Protein AF-A0A937HFW9-F1 (afdb_monomer)

Structure (mmCIF, N/CA/C/O backbone):
data_AF-A0A937HFW9-F1
#
_entry.id   AF-A0A937HFW9-F1
#
loop_
_atom_site.group_PDB
_atom_site.id
_atom_site.type_symbol
_atom_site.label_atom_id
_atom_site.label_alt_id
_atom_site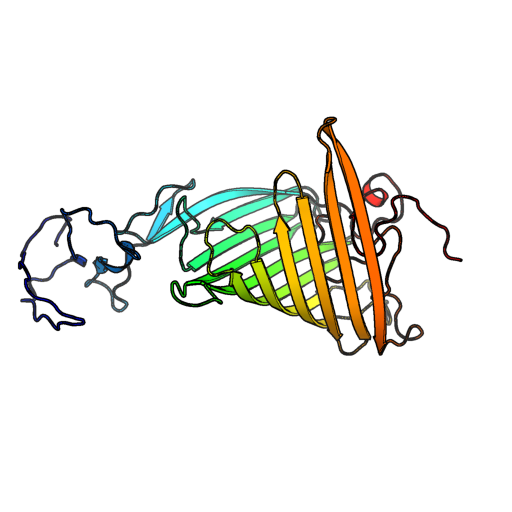.label_comp_id
_atom_site.label_asym_id
_atom_site.label_entity_id
_atom_site.label_seq_id
_atom_site.pdbx_PDB_ins_code
_atom_site.Cartn_x
_atom_site.Cartn_y
_atom_site.Cartn_z
_atom_site.occupancy
_atom_site.B_iso_or_equiv
_atom_site.auth_seq_id
_atom_site.auth_comp_id
_atom_site.auth_asym_id
_atom_site.auth_atom_id
_atom_site.pdbx_PDB_model_num
ATOM 1 N N . MET A 1 1 ? -24.044 -0.873 30.934 1.00 90.25 1 MET A N 1
ATOM 2 C CA . MET A 1 1 ? -23.510 -2.224 31.211 1.00 90.25 1 MET A CA 1
ATOM 3 C C . MET A 1 1 ? -22.507 -2.141 32.346 1.00 90.25 1 MET A C 1
ATOM 5 O O . MET A 1 1 ? -21.803 -1.137 32.420 1.00 90.25 1 MET A O 1
ATOM 9 N N . LYS A 1 2 ? -22.439 -3.153 33.212 1.00 91.38 2 LYS A N 1
ATOM 10 C CA . LYS A 1 2 ? -21.378 -3.314 34.219 1.00 91.38 2 LYS A CA 1
ATOM 11 C C . LYS A 1 2 ? -21.000 -4.789 34.306 1.00 91.38 2 LYS A C 1
ATOM 13 O O . LYS A 1 2 ? -21.909 -5.609 34.382 1.00 91.38 2 LYS A O 1
ATOM 18 N N . ASN A 1 3 ? -19.712 -5.125 34.238 1.00 88.50 3 ASN A N 1
ATOM 19 C CA . ASN A 1 3 ? -19.226 -6.512 34.151 1.00 88.50 3 ASN A CA 1
ATOM 20 C C . ASN A 1 3 ? -20.006 -7.349 33.117 1.00 88.50 3 ASN A C 1
ATOM 22 O O . ASN A 1 3 ? -20.528 -8.418 33.420 1.00 88.50 3 ASN A O 1
ATOM 26 N N . ASP A 1 4 ? -20.166 -6.804 31.908 1.00 87.19 4 ASP A N 1
ATOM 27 C CA . ASP A 1 4 ? -20.926 -7.414 30.806 1.00 87.19 4 ASP A CA 1
ATOM 28 C C . ASP A 1 4 ? -22.410 -7.733 31.086 1.00 87.19 4 ASP A C 1
ATOM 30 O O . ASP A 1 4 ? -23.067 -8.353 30.253 1.00 87.19 4 ASP A O 1
ATOM 34 N N . SER A 1 5 ? -22.975 -7.210 32.178 1.00 91.69 5 SER A N 1
ATOM 35 C CA . SER A 1 5 ? -24.395 -7.331 32.528 1.00 91.69 5 SER A CA 1
ATOM 36 C C . SER A 1 5 ? -25.160 -6.016 32.324 1.00 91.69 5 SER A C 1
ATOM 38 O O . SER A 1 5 ? -24.616 -4.911 32.484 1.00 91.69 5 SER A O 1
ATOM 40 N N . ILE A 1 6 ? -26.442 -6.122 31.962 1.00 92.38 6 ILE A N 1
ATOM 41 C CA . ILE A 1 6 ? -27.345 -4.976 31.801 1.00 92.38 6 ILE A CA 1
ATOM 42 C C . ILE A 1 6 ? -27.766 -4.493 33.193 1.00 92.38 6 ILE A C 1
ATOM 44 O O . ILE A 1 6 ? -28.430 -5.206 33.932 1.00 92.38 6 ILE A O 1
ATOM 48 N N . ILE A 1 7 ? -27.373 -3.268 33.552 1.00 94.00 7 ILE A N 1
ATOM 49 C CA . ILE A 1 7 ? -27.758 -2.626 34.827 1.00 94.00 7 ILE A CA 1
ATOM 50 C C . ILE A 1 7 ? -28.939 -1.659 34.680 1.00 94.00 7 ILE A C 1
ATOM 52 O O . ILE A 1 7 ? -29.530 -1.234 35.664 1.00 94.00 7 ILE A O 1
ATOM 56 N N . SER A 1 8 ? -29.219 -1.231 33.451 1.00 92.44 8 SER A N 1
ATOM 57 C CA . SER A 1 8 ? -30.274 -0.291 33.090 1.00 92.44 8 SER A CA 1
ATOM 58 C C . SER A 1 8 ? -30.440 -0.353 31.576 1.00 92.44 8 SER A C 1
ATOM 60 O O . SER A 1 8 ? -29.442 -0.386 30.847 1.00 92.44 8 SER A O 1
ATOM 62 N N . GLN A 1 9 ? -31.690 -0.397 31.128 1.00 91.00 9 GLN A N 1
ATOM 63 C CA . GLN A 1 9 ? -32.078 -0.434 29.727 1.00 91.00 9 GLN A CA 1
ATOM 64 C C . GLN A 1 9 ? -33.237 0.535 29.525 1.00 91.00 9 GLN A C 1
ATOM 66 O O . GLN A 1 9 ? -34.148 0.598 30.347 1.00 91.00 9 GLN A O 1
ATOM 71 N N . GLN A 1 10 ? -33.185 1.284 28.431 1.00 90.25 10 GLN A N 1
ATOM 72 C CA . GLN A 1 10 ? -34.236 2.196 28.012 1.00 90.25 10 GLN A CA 1
ATOM 73 C C . GLN A 1 10 ? -34.526 1.914 26.543 1.00 90.25 10 GLN A C 1
ATOM 75 O O . GLN A 1 10 ? -33.614 1.958 25.715 1.00 90.25 10 GLN A O 1
ATOM 80 N N . TRP A 1 11 ? -35.779 1.581 26.242 1.00 89.12 11 TRP A N 1
ATOM 81 C CA . TRP A 1 11 ? -36.242 1.455 24.867 1.00 89.12 11 TRP A CA 1
ATOM 82 C C . TRP A 1 11 ? -36.507 2.845 24.295 1.00 89.12 11 TRP A C 1
ATOM 84 O O . TRP A 1 11 ? -36.977 3.732 25.009 1.00 89.12 11 TRP A O 1
ATOM 94 N N . MET A 1 12 ? -36.148 3.041 23.030 1.00 86.12 12 MET A N 1
ATOM 95 C CA . MET A 1 12 ? -36.288 4.320 22.347 1.00 86.12 12 MET A CA 1
ATOM 96 C C . MET A 1 12 ? -37.063 4.097 21.057 1.00 86.12 12 MET A C 1
ATOM 98 O O . MET A 1 12 ? -36.654 3.289 20.224 1.00 86.12 12 MET A O 1
ATOM 102 N N . GLU A 1 13 ? -38.147 4.840 20.892 1.00 86.50 13 GLU A N 1
ATOM 103 C CA . GLU A 1 13 ? -39.010 4.791 19.715 1.00 86.50 13 GLU A CA 1
ATOM 104 C C . GLU A 1 13 ? -38.974 6.141 18.994 1.00 86.50 13 GLU A C 1
ATOM 106 O O . GLU A 1 13 ? -38.566 7.150 19.571 1.00 86.50 13 GLU A O 1
ATOM 111 N N . GLU A 1 14 ? -39.337 6.138 17.711 1.00 81.88 14 GLU A N 1
ATOM 112 C CA . GLU A 1 14 ? -39.527 7.355 16.903 1.00 81.88 14 GLU A CA 1
ATOM 113 C C . GLU A 1 14 ? -38.308 8.296 16.809 1.00 81.88 14 GLU A C 1
ATOM 115 O O . GLU A 1 14 ? -38.433 9.501 16.586 1.00 81.88 14 GLU A O 1
ATOM 120 N N . ILE A 1 15 ? -37.089 7.757 16.919 1.00 81.44 15 ILE A N 1
ATOM 121 C CA . ILE A 1 15 ? -35.884 8.543 16.637 1.00 81.44 15 ILE A CA 1
ATOM 122 C C . ILE A 1 15 ? -35.846 8.851 15.132 1.00 81.44 15 ILE A C 1
ATOM 124 O O . ILE A 1 15 ? -35.689 7.945 14.317 1.00 81.44 15 ILE A O 1
ATOM 128 N N . GLY A 1 16 ? -35.961 10.137 14.780 1.00 82.19 16 GLY A N 1
ATOM 129 C CA . GLY A 1 16 ? -35.726 10.650 13.427 1.00 82.19 16 GLY A CA 1
ATOM 130 C C . GLY A 1 16 ? -34.243 10.581 13.031 1.00 82.19 16 GLY A C 1
ATOM 131 O O . GLY A 1 16 ? -33.614 9.529 13.068 1.00 82.19 16 GLY A O 1
ATOM 132 N N . SER A 1 17 ? -33.632 11.707 12.650 1.00 83.19 17 SER A N 1
ATOM 133 C CA . SER A 1 17 ? -32.209 11.728 12.264 1.00 83.19 17 SER A CA 1
ATOM 134 C C . SER A 1 17 ? -31.237 11.750 13.451 1.00 83.19 17 SER A C 1
ATOM 136 O O . SER A 1 17 ? -30.118 11.250 13.344 1.00 83.19 17 SER A O 1
ATOM 138 N N . SER A 1 18 ? -31.622 12.369 14.569 1.00 87.56 18 SER A N 1
ATOM 139 C CA . SER A 1 18 ? -30.781 12.503 15.761 1.00 87.56 18 SER A CA 1
ATOM 140 C C . SER A 1 18 ? -31.629 12.653 17.023 1.00 87.56 18 SER A C 1
ATOM 142 O O . SER A 1 18 ? -32.708 13.238 16.998 1.00 87.56 18 SER A O 1
ATOM 144 N N . ALA A 1 19 ? -31.124 12.131 18.139 1.00 87.38 19 ALA A N 1
ATOM 145 C CA . ALA A 1 19 ? -31.714 12.301 19.462 1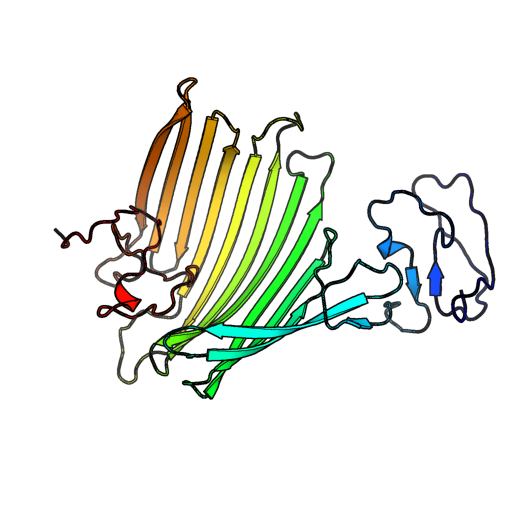.00 87.38 19 ALA A CA 1
ATOM 146 C C . ALA A 1 19 ? -30.602 12.465 20.506 1.00 87.38 19 ALA A C 1
ATOM 148 O O . ALA A 1 19 ? -29.536 11.854 20.394 1.00 87.38 19 ALA A O 1
ATOM 149 N N . GLN A 1 20 ? -30.849 13.286 21.527 1.00 88.12 20 GLN A N 1
ATOM 150 C CA . GLN A 1 20 ? -29.995 13.380 22.710 1.00 88.12 20 GLN A CA 1
ATOM 151 C C . GLN A 1 20 ? -30.690 12.700 23.883 1.00 88.12 20 GLN A C 1
ATOM 153 O O . GLN A 1 20 ? -31.849 12.981 24.174 1.00 88.12 20 GLN A O 1
ATOM 158 N N . ILE A 1 21 ? -29.968 11.816 24.569 1.00 86.50 21 ILE A N 1
ATOM 159 C CA . ILE A 1 21 ? -30.511 11.007 25.659 1.00 86.50 21 ILE A CA 1
ATOM 160 C C . ILE A 1 21 ? -29.728 11.322 26.928 1.00 86.50 21 ILE A C 1
ATOM 162 O O . ILE A 1 21 ? -28.495 11.296 26.934 1.00 86.50 21 ILE A O 1
ATOM 166 N N . LYS A 1 22 ? -30.448 11.605 28.014 1.00 88.12 22 LYS A N 1
ATOM 167 C CA . LYS A 1 22 ? -29.873 11.733 29.354 1.00 88.12 22 LYS A CA 1
ATOM 168 C C . LYS A 1 22 ? -30.105 10.430 30.104 1.00 88.12 22 LYS A C 1
ATOM 170 O O . LYS A 1 22 ? -31.243 10.060 30.364 1.00 88.12 22 LYS A O 1
ATOM 175 N N . LEU A 1 23 ? -29.020 9.746 30.449 1.00 88.25 23 LEU A N 1
ATOM 176 C CA . LEU A 1 23 ? -29.059 8.501 31.212 1.00 88.25 23 LEU A CA 1
ATOM 177 C C . LEU A 1 23 ? -28.649 8.770 32.661 1.00 88.25 23 LEU A C 1
ATOM 179 O O . LEU A 1 23 ? -27.714 9.534 32.915 1.00 88.25 23 LEU A O 1
ATOM 183 N N . LYS A 1 24 ? -29.311 8.113 33.619 1.00 90.00 24 LYS A N 1
ATOM 184 C CA . LYS A 1 24 ? -28.883 8.141 35.024 1.00 90.00 24 LYS A CA 1
ATOM 185 C C . LYS A 1 24 ? -27.488 7.521 35.129 1.00 90.00 24 LYS A C 1
ATOM 187 O O . LYS A 1 24 ? -27.271 6.390 34.696 1.00 90.00 24 LYS A O 1
ATOM 192 N N . ASN A 1 25 ? -26.538 8.244 35.722 1.00 89.44 25 ASN A N 1
ATOM 193 C CA . ASN A 1 25 ? -25.183 7.730 35.897 1.00 89.44 25 ASN A CA 1
ATOM 194 C C . ASN A 1 25 ? -25.138 6.689 37.029 1.00 89.44 25 ASN A C 1
ATOM 196 O O . ASN A 1 25 ? -24.987 7.030 38.200 1.00 89.44 25 ASN A O 1
ATOM 200 N N . LEU A 1 26 ? -25.253 5.411 36.667 1.00 92.56 26 LEU A N 1
ATOM 201 C CA . LEU A 1 26 ? -25.142 4.266 37.579 1.00 92.56 26 LEU A CA 1
ATOM 202 C C . LEU A 1 26 ? -23.710 3.705 37.665 1.00 92.56 26 LEU A C 1
ATOM 204 O O . LEU A 1 26 ? -23.524 2.536 37.998 1.00 92.56 26 LEU A O 1
ATOM 208 N N . LYS A 1 27 ? -22.697 4.518 37.332 1.00 92.44 27 LYS A N 1
ATOM 209 C CA . LYS A 1 27 ? -21.290 4.097 37.202 1.00 92.44 27 LYS A CA 1
ATOM 210 C C . LYS A 1 27 ? -21.128 2.864 36.279 1.00 92.44 27 LYS A C 1
ATOM 212 O O . LYS A 1 27 ? -20.610 1.839 36.732 1.00 92.44 27 LYS A O 1
ATOM 217 N N . PRO A 1 28 ? -21.618 2.917 35.020 1.00 93.50 28 PRO A N 1
ATOM 218 C CA . PRO A 1 28 ? -21.433 1.828 34.061 1.00 93.50 28 PRO A CA 1
ATOM 219 C C . PRO A 1 28 ? -19.965 1.714 33.627 1.00 93.50 28 PRO A C 1
ATOM 221 O O . PRO A 1 28 ? -19.223 2.694 33.683 1.00 93.50 28 PRO A O 1
ATOM 224 N N . ASP A 1 29 ? -19.579 0.548 33.109 1.00 92.62 29 ASP A N 1
ATOM 225 C CA . ASP A 1 29 ? -18.282 0.359 32.439 1.00 92.62 29 ASP A CA 1
ATOM 226 C C . ASP A 1 29 ? -18.318 0.851 30.991 1.00 92.62 29 ASP A C 1
ATOM 228 O O . ASP A 1 29 ? -17.344 1.401 30.466 1.00 92.62 29 ASP A O 1
ATOM 232 N N . TYR A 1 30 ? -19.465 0.643 30.343 1.00 92.62 30 TYR A N 1
ATOM 233 C CA . TYR A 1 30 ? -19.748 1.100 28.993 1.00 92.62 30 TYR A CA 1
ATOM 234 C C . TYR A 1 30 ? -21.255 1.199 28.725 1.00 92.62 30 TYR A C 1
ATOM 236 O O . TYR A 1 30 ? -22.095 0.570 29.387 1.00 92.62 30 TYR A O 1
ATOM 244 N N . ILE A 1 31 ? -21.584 1.993 27.711 1.00 92.75 31 ILE A N 1
ATOM 245 C CA . ILE A 1 31 ? -22.916 2.176 27.136 1.00 92.75 31 ILE A CA 1
ATOM 246 C C . ILE A 1 31 ? -22.932 1.474 25.775 1.00 92.75 31 ILE A C 1
ATOM 248 O O . ILE A 1 31 ? -21.944 1.514 25.036 1.00 92.75 31 ILE A O 1
ATOM 252 N N . VAL A 1 32 ? -24.039 0.801 25.468 1.00 92.06 32 VAL A N 1
ATOM 253 C CA . VAL A 1 32 ? -24.208 0.010 24.247 1.00 92.06 32 VAL A CA 1
ATOM 254 C C . VAL A 1 32 ? -25.584 0.242 23.639 1.00 92.06 32 VAL A C 1
ATOM 256 O O . VAL A 1 32 ? -26.575 0.299 24.364 1.00 92.06 32 VAL A O 1
ATOM 259 N N . ILE A 1 33 ? -25.632 0.351 22.314 1.00 90.69 33 ILE A N 1
ATOM 260 C CA . ILE A 1 33 ? -26.870 0.379 21.529 1.00 90.69 33 ILE A CA 1
ATOM 261 C C . ILE A 1 33 ? -27.132 -1.027 20.988 1.00 90.69 33 ILE A C 1
ATOM 263 O O . ILE A 1 33 ? -26.216 -1.653 20.453 1.00 90.69 33 ILE A O 1
ATOM 267 N N . ASN A 1 34 ? -28.370 -1.509 21.122 1.00 87.94 34 ASN A N 1
ATOM 268 C CA . ASN A 1 34 ? -28.807 -2.830 20.658 1.00 87.94 34 ASN A CA 1
ATOM 269 C C . ASN A 1 34 ? -27.870 -3.979 21.107 1.00 87.94 34 ASN A C 1
ATOM 271 O O . ASN A 1 34 ? -27.330 -4.696 20.263 1.00 87.94 34 ASN A O 1
ATOM 275 N N . PRO A 1 35 ? -27.636 -4.172 22.425 1.00 84.94 35 PRO A N 1
ATOM 276 C CA . PRO A 1 35 ? -26.724 -5.213 22.912 1.00 84.94 35 PRO A CA 1
ATOM 277 C C . PRO A 1 35 ? -27.149 -6.636 22.529 1.00 84.94 35 PRO A C 1
ATOM 279 O O . PRO A 1 35 ? -26.286 -7.494 22.336 1.00 84.94 35 PRO A O 1
ATOM 282 N N . GLU A 1 36 ? -28.457 -6.871 22.425 1.00 82.81 36 GLU A N 1
ATOM 283 C CA . GLU A 1 36 ? -29.055 -8.181 22.150 1.00 82.81 36 GLU A CA 1
ATOM 284 C C . GLU A 1 36 ? -29.493 -8.324 20.684 1.00 82.81 36 GLU A C 1
ATOM 286 O O . GLU A 1 36 ? -29.311 -9.380 20.074 1.00 82.81 36 GLU A O 1
ATOM 291 N N . ILE A 1 37 ? -30.009 -7.247 20.079 1.00 72.56 37 ILE A N 1
ATOM 292 C CA . ILE A 1 37 ? -30.568 -7.268 18.722 1.00 72.56 37 ILE A CA 1
ATOM 293 C C . ILE A 1 37 ? -29.455 -7.092 17.686 1.00 72.56 37 ILE A C 1
ATOM 295 O O . ILE A 1 37 ? -28.808 -6.051 17.587 1.00 72.56 37 ILE A O 1
ATOM 299 N N . ARG A 1 38 ? -29.249 -8.109 16.844 1.00 74.06 38 ARG A N 1
ATOM 300 C CA . ARG A 1 38 ? -28.232 -8.081 15.783 1.00 74.06 38 ARG A CA 1
ATOM 301 C C . ARG A 1 38 ? -28.790 -7.528 14.471 1.00 74.06 38 ARG A C 1
ATOM 303 O O . ARG A 1 38 ? -28.913 -8.266 13.501 1.00 74.06 38 ARG A O 1
ATOM 310 N N . LEU A 1 39 ? -29.021 -6.221 14.397 1.00 81.81 39 LEU A N 1
ATOM 311 C CA . LEU A 1 39 ? -29.427 -5.572 13.142 1.00 81.81 39 LEU A CA 1
ATOM 312 C C . LEU A 1 39 ? -28.265 -5.485 12.133 1.00 81.81 39 LEU A C 1
ATOM 314 O O . LEU A 1 39 ? -27.102 -5.419 12.544 1.00 81.81 39 LEU A O 1
ATOM 318 N N . PRO A 1 40 ? -28.511 -5.520 10.814 1.00 80.56 40 PRO A N 1
ATOM 319 C CA . PRO A 1 40 ? -27.495 -5.175 9.828 1.00 80.56 40 PRO A CA 1
ATOM 320 C C . PRO A 1 40 ? -27.231 -3.666 9.890 1.00 80.56 40 PRO A C 1
ATOM 322 O O . PRO A 1 40 ? -28.090 -2.858 9.556 1.00 80.56 40 PRO A O 1
ATOM 325 N N . GLU A 1 41 ? -26.032 -3.274 10.318 1.00 81.94 41 GLU A N 1
ATOM 326 C CA . GLU A 1 41 ? -25.652 -1.865 10.443 1.00 81.94 41 GLU A CA 1
ATOM 327 C C . GLU A 1 41 ? -24.319 -1.603 9.749 1.00 81.94 41 GLU A C 1
ATOM 329 O O . GLU A 1 41 ? -23.411 -2.438 9.765 1.00 81.94 41 GLU A O 1
ATOM 334 N N . SER A 1 42 ? -24.172 -0.401 9.191 1.00 79.12 42 SER A N 1
ATOM 335 C CA . SER A 1 42 ? -22.954 0.013 8.486 1.00 79.12 42 SER A CA 1
ATOM 336 C C . SER A 1 42 ? -21.736 0.145 9.408 1.00 79.12 42 SER A C 1
ATOM 338 O O . SER A 1 42 ? -20.599 0.028 8.949 1.00 79.12 42 SER A O 1
ATOM 340 N N . ASN A 1 43 ? -21.948 0.399 10.705 1.00 82.81 43 ASN A N 1
ATOM 341 C CA . ASN A 1 43 ? -20.876 0.602 11.674 1.00 82.81 43 ASN A CA 1
ATOM 342 C C . ASN A 1 43 ? -21.245 0.102 13.079 1.00 82.81 43 ASN A C 1
ATOM 344 O O . ASN A 1 43 ? -21.223 0.877 14.033 1.00 82.81 43 ASN A O 1
ATOM 348 N N . LYS A 1 44 ? -21.494 -1.209 13.220 1.00 84.62 44 LYS A N 1
ATOM 349 C CA . LYS A 1 44 ? -21.733 -1.860 14.528 1.00 84.62 44 LYS A CA 1
ATOM 350 C C . LYS A 1 44 ? -20.684 -1.520 15.579 1.00 84.62 44 LYS A C 1
ATOM 352 O O . LYS A 1 44 ? -20.981 -1.419 16.761 1.00 84.62 44 LYS A O 1
ATOM 357 N N . VAL A 1 45 ? -19.432 -1.344 15.162 1.00 85.12 45 VAL A N 1
ATOM 358 C CA . VAL A 1 45 ? -18.336 -0.995 16.068 1.00 85.12 45 VAL A CA 1
ATOM 359 C C . VAL A 1 45 ? -18.641 0.326 16.787 1.00 85.12 45 VAL A C 1
ATOM 361 O O . VAL A 1 45 ? -18.284 0.468 17.945 1.00 85.12 45 VAL A O 1
ATOM 364 N N . ASN A 1 46 ? -19.354 1.276 16.193 1.00 88.31 46 ASN A N 1
ATOM 365 C CA . ASN A 1 46 ? -19.658 2.545 16.858 1.00 88.31 46 ASN A CA 1
ATOM 366 C C . ASN A 1 46 ? -20.678 2.443 18.009 1.00 88.31 46 ASN A C 1
ATOM 368 O O . ASN A 1 46 ? -20.816 3.390 18.774 1.00 88.31 46 ASN A O 1
ATOM 372 N N . ASN A 1 47 ? -21.369 1.312 18.170 1.00 90.50 47 ASN A N 1
ATOM 373 C CA . ASN A 1 47 ? -22.446 1.192 19.159 1.00 90.50 47 ASN A CA 1
ATOM 374 C C . ASN A 1 47 ? -21.947 1.029 20.599 1.00 90.50 47 ASN A C 1
ATOM 376 O O . ASN A 1 47 ? -22.761 1.062 21.514 1.00 90.50 47 ASN A O 1
ATOM 380 N N . TRP A 1 48 ? -20.641 0.841 20.813 1.00 91.12 48 TRP A N 1
ATOM 381 C CA . TRP A 1 48 ? -20.034 0.660 22.133 1.00 91.12 48 TRP A CA 1
ATOM 382 C C . TRP A 1 48 ? -19.187 1.867 22.514 1.00 91.12 48 TRP A C 1
ATOM 384 O O . TRP A 1 48 ? -18.209 2.177 21.828 1.00 91.12 48 TRP A O 1
ATOM 394 N N . ARG A 1 49 ? -19.506 2.476 23.658 1.00 91.44 49 ARG A N 1
ATOM 395 C CA . ARG A 1 49 ? -18.755 3.592 24.239 1.00 91.44 49 ARG A CA 1
ATOM 396 C C . ARG A 1 49 ? -18.404 3.294 25.691 1.00 91.44 49 ARG A C 1
ATOM 398 O O . ARG A 1 49 ? -19.299 3.136 26.516 1.00 91.44 49 ARG A O 1
ATOM 405 N N . TYR A 1 50 ? -17.113 3.221 25.998 1.00 92.25 50 TYR A N 1
ATOM 406 C CA . TYR A 1 50 ? -16.636 2.992 27.364 1.00 92.25 50 TYR A CA 1
ATOM 407 C C . TYR A 1 50 ? -16.668 4.290 28.161 1.00 92.25 50 TYR A C 1
ATOM 409 O O . TYR A 1 50 ? -16.499 5.355 27.584 1.00 92.25 50 TYR A O 1
ATOM 417 N N . THR A 1 51 ? -16.910 4.203 29.465 1.00 90.44 51 THR A N 1
ATOM 418 C CA . THR A 1 51 ? -17.088 5.373 30.348 1.00 90.44 51 THR A CA 1
ATOM 419 C C . THR A 1 51 ? -15.994 5.500 31.407 1.00 90.44 51 THR A C 1
ATOM 421 O O . THR A 1 51 ? -15.920 6.518 32.083 1.00 90.44 51 THR A O 1
ATOM 424 N N . GLN A 1 52 ? -15.135 4.485 31.546 1.00 85.06 52 GLN A N 1
ATOM 425 C CA . GLN A 1 52 ? -14.110 4.415 32.598 1.00 85.06 52 GLN A CA 1
ATOM 426 C C . GLN A 1 52 ? -12.798 5.136 32.254 1.00 85.06 52 GLN A C 1
ATOM 428 O O . GLN A 1 52 ? -11.961 5.330 33.129 1.00 85.06 52 GLN A O 1
ATOM 433 N N . ASN A 1 53 ? -12.574 5.509 30.992 1.00 83.62 53 ASN A N 1
ATOM 434 C CA . ASN A 1 53 ? -11.359 6.211 30.580 1.00 83.62 53 ASN A CA 1
ATOM 435 C C . ASN A 1 53 ? -11.688 7.554 29.919 1.00 83.62 53 ASN A C 1
ATOM 437 O O . ASN A 1 53 ? -12.758 7.744 29.346 1.00 83.62 53 ASN A O 1
ATOM 441 N N . ILE A 1 54 ? -10.732 8.482 29.991 1.00 83.25 54 ILE A N 1
ATOM 442 C CA . ILE A 1 54 ? -10.893 9.883 29.563 1.00 83.25 54 ILE A CA 1
ATOM 443 C C . ILE A 1 54 ? -11.269 9.980 28.074 1.00 83.25 54 ILE A C 1
ATOM 445 O O . ILE A 1 54 ? -12.024 10.858 27.663 1.00 83.25 54 ILE A O 1
ATOM 449 N N . PHE A 1 55 ? -10.784 9.039 27.263 1.00 85.25 55 PHE A N 1
ATOM 450 C CA . PHE A 1 55 ? -10.997 9.015 25.817 1.00 85.25 55 PHE A CA 1
ATOM 451 C C . PHE A 1 55 ? -12.208 8.174 25.376 1.00 85.25 55 PHE A C 1
ATOM 453 O O . PHE A 1 55 ? -12.459 8.045 24.179 1.00 85.25 55 PHE A O 1
ATOM 460 N N . ASN A 1 56 ? -12.962 7.592 26.313 1.00 88.00 56 ASN A N 1
ATOM 461 C CA . ASN A 1 56 ? -14.048 6.635 26.064 1.00 88.00 56 ASN A CA 1
ATOM 462 C C . ASN A 1 56 ? -13.671 5.468 25.117 1.00 88.00 56 ASN A C 1
ATOM 464 O O . ASN A 1 56 ? -14.511 4.938 24.380 1.00 88.00 56 ASN A O 1
ATOM 468 N N . LEU A 1 57 ? -12.393 5.080 25.111 1.00 87.25 57 LEU A N 1
ATOM 469 C CA . LEU A 1 57 ? -11.820 4.069 24.231 1.00 87.25 57 LEU A CA 1
ATOM 470 C C . LEU A 1 57 ? -12.142 2.662 24.715 1.00 87.25 57 LEU A C 1
ATOM 472 O O . LEU A 1 57 ? -12.151 2.364 25.908 1.00 87.25 57 LEU A O 1
ATOM 476 N N . LYS A 1 58 ? -12.333 1.765 23.755 1.00 90.81 58 LYS A N 1
ATOM 477 C CA . LYS A 1 58 ? -12.486 0.338 24.026 1.00 90.81 58 LYS A CA 1
ATOM 478 C C . LYS A 1 58 ? -11.168 -0.266 24.500 1.00 90.81 58 LYS A C 1
ATOM 480 O O . LYS A 1 58 ? -10.113 0.179 24.038 1.00 90.81 58 LYS A O 1
ATOM 485 N N . PRO A 1 59 ? -11.215 -1.315 25.337 1.00 90.56 59 PRO A N 1
ATOM 486 C CA . PRO A 1 59 ? -10.018 -2.041 25.724 1.00 90.56 59 PRO A CA 1
ATOM 487 C C . PRO A 1 59 ? -9.317 -2.599 24.484 1.00 90.56 59 PRO A C 1
ATOM 489 O O . PRO A 1 59 ? -9.964 -3.099 23.554 1.00 90.56 59 PRO A O 1
ATOM 492 N N . ILE A 1 60 ? -7.991 -2.500 24.481 1.00 92.06 60 ILE A N 1
ATOM 493 C CA . ILE A 1 60 ? -7.146 -3.102 23.453 1.00 92.06 60 ILE A CA 1
ATOM 494 C C . ILE A 1 60 ? -7.014 -4.589 23.772 1.00 92.06 60 ILE A C 1
ATOM 496 O O . ILE A 1 60 ? -6.773 -4.966 24.917 1.00 92.06 60 ILE A O 1
ATOM 500 N N . HIS A 1 61 ? -7.201 -5.437 22.769 1.00 93.56 61 HIS A N 1
ATOM 501 C CA . HIS A 1 61 ? -7.077 -6.881 22.909 1.00 93.56 61 HIS A CA 1
ATOM 502 C C . HIS A 1 61 ? -6.080 -7.409 21.884 1.00 93.56 61 HIS A C 1
ATOM 504 O O . HIS A 1 61 ? -6.242 -7.166 20.688 1.00 93.56 61 HIS A O 1
ATOM 510 N N . PHE A 1 62 ? -5.040 -8.088 22.368 1.00 94.88 62 PHE A N 1
ATOM 511 C CA . PHE A 1 62 ? -3.995 -8.646 21.525 1.00 94.88 62 PHE A CA 1
ATOM 512 C C . PHE A 1 62 ? -4.310 -10.096 21.166 1.00 94.88 62 PHE A C 1
ATOM 514 O O . PHE A 1 62 ? -4.525 -10.921 22.051 1.00 94.88 62 PHE A O 1
ATOM 521 N N . ASN A 1 63 ? -4.299 -10.403 19.871 1.00 94.31 63 ASN A N 1
ATOM 522 C CA . ASN A 1 63 ? -4.603 -11.731 19.340 1.00 94.31 63 ASN A CA 1
ATOM 523 C C . ASN A 1 63 ? -3.426 -12.216 18.490 1.00 94.31 63 ASN A C 1
ATOM 525 O O . ASN A 1 63 ? -2.958 -11.487 17.623 1.00 94.31 63 ASN A O 1
ATOM 529 N N . PHE A 1 64 ? -2.970 -13.454 18.679 1.00 93.38 64 PHE A N 1
ATOM 530 C CA . PHE A 1 64 ? -1.823 -13.968 17.918 1.00 93.38 64 PHE A CA 1
ATOM 531 C C . PHE A 1 64 ? -2.111 -14.133 16.412 1.00 93.38 64 PHE A C 1
ATOM 533 O O . PHE A 1 64 ? -1.242 -14.017 15.558 1.00 93.38 64 PHE A O 1
ATOM 540 N N . LEU A 1 65 ? -3.359 -14.400 16.041 1.00 88.06 65 LEU A N 1
ATOM 541 C CA . LEU A 1 65 ? -3.749 -14.536 14.641 1.00 88.06 65 LEU A CA 1
ATOM 542 C C . LEU A 1 65 ? -4.970 -13.687 14.348 1.00 88.06 65 LEU A C 1
ATOM 544 O O . LEU A 1 65 ? -5.724 -13.308 15.246 1.00 88.06 65 LEU A O 1
ATOM 548 N N . LYS A 1 66 ? -5.143 -13.399 13.057 1.00 87.56 66 LYS A N 1
ATOM 549 C CA . LYS A 1 66 ? -6.320 -12.717 12.535 1.00 87.56 66 LYS A CA 1
ATOM 550 C C . LYS A 1 66 ? -7.589 -13.427 13.006 1.00 87.56 66 LYS A C 1
ATOM 552 O O . LYS A 1 66 ? -7.733 -14.631 12.829 1.00 87.56 66 LYS A O 1
ATOM 557 N N . ASP A 1 67 ? -8.526 -12.625 13.490 1.00 86.19 67 ASP A N 1
ATOM 558 C CA . ASP A 1 67 ? -9.838 -13.065 13.951 1.00 86.19 67 ASP A CA 1
ATOM 559 C C . ASP A 1 67 ? -10.950 -12.159 13.379 1.00 86.19 67 ASP A C 1
ATOM 561 O O . ASP A 1 67 ? -10.697 -11.153 12.694 1.00 86.19 67 ASP A O 1
ATOM 565 N N . TYR A 1 68 ? -12.202 -12.521 13.644 1.00 84.38 68 TYR A N 1
ATOM 566 C CA . TYR A 1 68 ? -13.370 -11.692 13.405 1.00 84.38 68 TYR A CA 1
ATOM 567 C C . TYR A 1 68 ? -13.358 -10.436 14.289 1.00 84.38 68 TYR A C 1
ATOM 569 O O . TYR A 1 68 ? -12.882 -10.441 15.427 1.00 84.38 68 TYR A O 1
ATOM 577 N N . GLN A 1 69 ? -13.905 -9.338 13.760 1.00 82.31 69 GLN A N 1
ATOM 578 C CA . GLN A 1 69 ? -13.908 -8.056 14.452 1.00 82.31 69 GLN A CA 1
ATOM 579 C C . GLN A 1 69 ? -14.923 -8.033 15.603 1.00 82.31 69 GLN A C 1
ATOM 581 O O . GLN A 1 69 ? -16.129 -8.153 15.388 1.00 82.31 69 GLN A O 1
ATOM 586 N N . SER A 1 70 ? -14.454 -7.775 16.821 1.00 86.94 70 SER A N 1
ATOM 587 C CA . SER A 1 70 ? -15.308 -7.571 17.988 1.00 86.94 70 SER A CA 1
ATOM 588 C C . SER A 1 70 ? -15.770 -6.114 18.096 1.00 86.94 70 SER A C 1
ATOM 590 O O . SER A 1 70 ? -14.940 -5.207 18.160 1.00 86.94 70 SER A O 1
ATOM 592 N N . PRO A 1 71 ? -17.081 -5.842 18.213 1.00 86.56 71 PRO A N 1
ATOM 593 C CA . PRO A 1 71 ? -17.562 -4.497 18.515 1.00 86.56 71 PRO A CA 1
ATOM 594 C C . PRO A 1 71 ? -17.190 -4.016 19.924 1.00 86.56 71 PRO A C 1
ATOM 596 O O . PRO A 1 71 ? -17.171 -2.812 20.159 1.00 86.56 71 PRO A O 1
ATOM 599 N N . ARG A 1 72 ? -16.866 -4.922 20.857 1.00 88.44 72 ARG A N 1
ATOM 600 C CA . ARG A 1 72 ? -16.567 -4.582 22.260 1.00 88.44 72 ARG A CA 1
ATOM 601 C C . ARG A 1 72 ? -15.117 -4.151 22.489 1.00 88.44 72 ARG A C 1
ATOM 603 O O . ARG A 1 72 ? -14.839 -3.482 23.474 1.00 88.44 72 ARG A O 1
ATOM 610 N N . ARG A 1 73 ? -14.184 -4.529 21.612 1.00 90.12 73 ARG A N 1
ATOM 611 C CA . ARG A 1 73 ? -12.737 -4.378 21.849 1.00 90.12 73 ARG A CA 1
ATOM 612 C C . ARG A 1 73 ? -12.026 -3.833 20.616 1.00 90.12 73 ARG A C 1
ATOM 614 O O . ARG A 1 73 ? -12.465 -4.064 19.494 1.00 90.12 73 ARG A O 1
ATOM 621 N N . ASN A 1 74 ? -10.909 -3.146 20.823 1.00 90.31 74 ASN A N 1
ATOM 622 C CA . ASN A 1 74 ? -9.992 -2.786 19.745 1.00 90.31 74 ASN A CA 1
ATOM 623 C C . ASN A 1 74 ? -8.964 -3.909 19.590 1.00 90.31 74 ASN A C 1
ATOM 625 O O . ASN A 1 74 ? -8.069 -4.046 20.417 1.00 90.31 74 ASN A O 1
ATOM 629 N N . GLN A 1 75 ? -9.115 -4.738 18.560 1.00 92.69 75 GLN A N 1
ATOM 630 C CA . GLN A 1 75 ? -8.207 -5.863 18.335 1.00 92.69 75 GLN A CA 1
ATOM 631 C C . GLN A 1 75 ? -6.922 -5.417 17.637 1.00 92.69 75 GLN A C 1
ATOM 633 O O . GLN A 1 75 ? -6.965 -4.725 16.616 1.00 92.69 75 GLN A O 1
ATOM 638 N N . VAL A 1 76 ? -5.793 -5.864 18.180 1.00 95.69 76 VAL A N 1
ATOM 639 C CA . VAL A 1 76 ? -4.469 -5.774 17.568 1.00 95.69 76 VAL A CA 1
ATOM 640 C C . VAL A 1 76 ? -3.938 -7.192 17.421 1.00 95.69 76 VAL A C 1
ATOM 642 O O . VAL A 1 76 ? -3.696 -7.902 18.390 1.00 95.69 76 VAL A O 1
ATOM 645 N N . PHE A 1 77 ? -3.793 -7.623 16.184 1.00 96.44 77 PHE A N 1
ATOM 646 C CA . PHE A 1 77 ? -3.231 -8.907 15.825 1.00 96.44 77 PHE A CA 1
ATOM 647 C C . PHE A 1 77 ? -1.705 -8.835 15.824 1.00 96.44 77 PHE A C 1
ATOM 649 O O . PHE A 1 77 ? -1.144 -7.826 15.387 1.00 96.44 77 PHE A O 1
ATOM 656 N N . TYR A 1 78 ? -1.037 -9.894 16.281 1.00 96.75 78 TYR A N 1
ATOM 657 C CA . TYR A 1 78 ? 0.418 -9.981 16.277 1.00 96.75 78 TYR A CA 1
ATOM 658 C C . TYR A 1 78 ? 0.925 -11.366 15.890 1.00 96.75 78 TYR A C 1
ATOM 660 O O . TYR A 1 78 ? 0.576 -12.341 16.532 1.00 96.75 78 TYR A O 1
ATOM 668 N N . ASN A 1 79 ? 1.793 -11.472 14.887 1.00 97.00 79 ASN A N 1
ATOM 669 C CA . ASN A 1 79 ? 2.396 -12.754 14.509 1.00 97.00 79 ASN A CA 1
ATOM 670 C C . ASN A 1 79 ? 3.857 -12.566 14.072 1.00 97.00 79 ASN A C 1
ATOM 672 O O . ASN A 1 79 ? 4.209 -11.466 13.629 1.00 97.00 79 ASN A O 1
ATOM 676 N N . PRO A 1 80 ? 4.711 -13.604 14.166 1.00 96.81 80 PRO A N 1
ATOM 677 C CA . PRO A 1 80 ? 6.064 -13.528 13.631 1.00 96.81 80 PRO A CA 1
ATOM 678 C C . PRO A 1 80 ? 6.019 -13.300 12.120 1.00 96.81 80 PRO A C 1
ATOM 680 O O . PRO A 1 80 ? 5.120 -13.794 11.429 1.00 96.81 80 PRO A O 1
ATOM 683 N N . VAL A 1 81 ? 6.989 -12.550 11.612 1.00 95.94 81 VAL A N 1
ATOM 684 C CA . VAL A 1 81 ? 7.197 -12.339 10.180 1.00 95.94 81 VAL A CA 1
ATOM 685 C C . VAL A 1 81 ? 8.628 -12.657 9.800 1.00 95.94 81 VAL A C 1
ATOM 687 O O . VAL A 1 81 ? 9.561 -12.401 10.558 1.00 95.94 81 VAL A O 1
ATOM 690 N N . PHE A 1 82 ? 8.762 -13.218 8.606 1.00 95.56 82 PHE A N 1
ATOM 691 C CA . PHE A 1 82 ? 10.027 -13.573 7.993 1.00 95.56 82 PHE A CA 1
ATOM 692 C C . PHE A 1 82 ? 10.050 -12.949 6.608 1.00 95.56 82 PHE A C 1
ATOM 694 O O . PHE A 1 82 ? 9.068 -13.029 5.864 1.00 95.56 82 PHE A O 1
ATOM 701 N N . ASN A 1 83 ? 11.163 -12.322 6.275 1.00 95.12 83 ASN A N 1
ATOM 702 C CA . ASN A 1 83 ? 11.378 -11.679 4.996 1.00 95.12 83 ASN A CA 1
ATOM 703 C C . ASN A 1 83 ? 12.786 -12.004 4.501 1.00 95.12 83 ASN A C 1
ATOM 705 O O . ASN A 1 83 ? 13.640 -12.436 5.274 1.00 95.12 83 ASN A O 1
ATOM 709 N N . TYR A 1 84 ? 13.019 -11.813 3.210 1.00 94.38 84 TYR A N 1
ATOM 710 C CA . TYR A 1 84 ? 14.329 -12.015 2.622 1.00 94.38 84 TYR A CA 1
ATOM 711 C C . TYR A 1 84 ? 14.589 -10.991 1.527 1.00 94.38 84 TYR A C 1
ATOM 713 O O . TYR A 1 84 ? 13.772 -10.798 0.623 1.00 94.38 84 TYR A O 1
ATOM 721 N N . ASN A 1 85 ? 15.759 -10.371 1.589 1.00 93.12 85 ASN A N 1
ATOM 722 C CA . ASN A 1 85 ? 16.392 -9.755 0.434 1.00 93.12 85 ASN A CA 1
ATOM 723 C C . ASN A 1 85 ? 17.895 -10.054 0.477 1.00 93.12 85 ASN A C 1
ATOM 725 O O . ASN A 1 85 ? 18.405 -10.516 1.493 1.00 93.12 85 ASN A O 1
ATOM 729 N N . LEU A 1 86 ? 18.585 -9.850 -0.641 1.00 94.75 86 LEU A N 1
ATOM 730 C CA . LEU A 1 86 ? 19.976 -10.260 -0.797 1.00 94.75 86 LEU A CA 1
ATOM 731 C C . LEU A 1 86 ? 20.905 -9.580 0.216 1.00 94.75 86 LEU A C 1
ATOM 733 O O . LEU A 1 86 ? 21.809 -10.228 0.731 1.00 94.75 86 LEU A O 1
ATOM 737 N N . TYR A 1 87 ? 20.652 -8.305 0.509 1.00 94.75 87 TYR A N 1
ATOM 738 C CA . TYR A 1 87 ? 21.517 -7.477 1.349 1.00 94.75 87 TYR A CA 1
ATOM 739 C C . TYR A 1 87 ? 21.225 -7.682 2.834 1.00 94.75 87 TYR A C 1
ATOM 741 O O . TYR A 1 87 ? 22.142 -7.816 3.627 1.00 94.75 87 TYR A O 1
ATOM 749 N N . ASP A 1 88 ? 19.953 -7.806 3.215 1.00 95.00 88 ASP A N 1
ATOM 750 C CA . ASP A 1 88 ? 19.561 -8.073 4.603 1.00 95.00 88 ASP A CA 1
ATOM 751 C C . ASP A 1 88 ? 19.651 -9.560 5.003 1.00 95.00 88 ASP A C 1
ATOM 753 O O . ASP A 1 88 ? 19.599 -9.932 6.184 1.00 95.00 88 ASP A O 1
ATOM 757 N N . GLY A 1 89 ? 19.741 -10.447 4.014 1.00 95.12 89 GLY A N 1
ATOM 758 C CA . GLY A 1 89 ? 19.559 -11.877 4.201 1.00 95.12 89 GLY A CA 1
ATOM 759 C C . GLY A 1 89 ? 18.164 -12.184 4.743 1.00 95.12 89 GLY A C 1
ATOM 760 O O . GLY A 1 89 ? 17.170 -11.555 4.372 1.00 95.12 89 GLY A O 1
ATOM 761 N N . ILE A 1 90 ? 18.077 -13.165 5.643 1.00 96.50 90 ILE A N 1
ATOM 762 C CA . ILE A 1 90 ? 16.830 -13.451 6.356 1.00 96.50 90 ILE A CA 1
ATOM 763 C C . ILE A 1 90 ? 16.599 -12.329 7.371 1.00 96.50 90 ILE A C 1
ATOM 765 O O . ILE A 1 90 ? 17.452 -12.048 8.208 1.00 96.50 90 ILE A O 1
ATOM 769 N N . SER A 1 91 ? 15.434 -11.695 7.308 1.00 96.94 91 SER A N 1
ATOM 770 C CA . SER A 1 91 ? 14.988 -10.726 8.305 1.00 96.94 91 SER A CA 1
ATOM 771 C C . SER A 1 91 ? 13.841 -11.317 9.115 1.00 96.94 91 SER A C 1
ATOM 773 O O . SER A 1 91 ? 12.878 -11.830 8.541 1.00 96.94 91 SER A O 1
ATOM 775 N N . VAL A 1 92 ? 13.944 -11.266 10.443 1.00 97.69 92 VAL A N 1
ATOM 776 C CA . VAL A 1 92 ? 12.955 -11.857 11.361 1.00 97.69 92 VAL A CA 1
ATOM 777 C C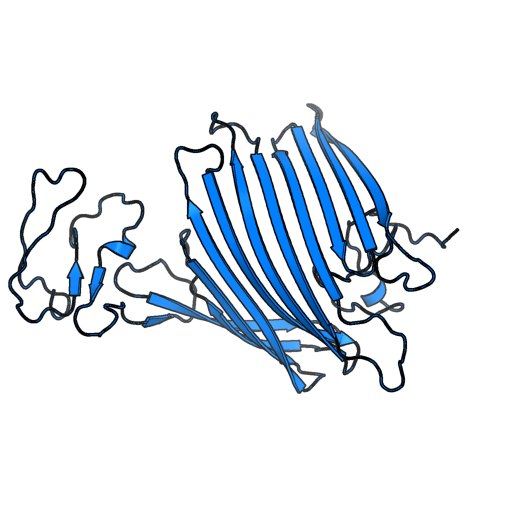 . VAL A 1 92 ? 12.387 -10.781 12.266 1.00 97.69 92 VAL A C 1
ATOM 779 O O . VAL A 1 92 ? 13.125 -9.955 12.794 1.00 97.69 92 VAL A O 1
ATOM 782 N N . GLY A 1 93 ? 11.074 -10.781 12.456 1.00 97.25 93 GLY A N 1
ATOM 783 C CA . GLY A 1 93 ? 10.403 -9.729 13.200 1.00 97.25 93 GLY A CA 1
ATOM 784 C C . GLY A 1 93 ? 9.044 -10.118 13.748 1.00 97.25 93 GLY A C 1
ATOM 785 O O . GLY A 1 93 ? 8.610 -11.270 13.673 1.00 97.25 93 GLY A O 1
ATOM 786 N N . ALA A 1 94 ? 8.345 -9.116 14.268 1.00 96.94 94 ALA A N 1
ATOM 787 C CA . ALA A 1 94 ? 6.969 -9.236 14.721 1.00 96.94 94 ALA A CA 1
ATOM 788 C C . ALA A 1 94 ? 6.104 -8.227 13.972 1.00 96.94 94 ALA A C 1
ATOM 790 O O . ALA A 1 94 ? 6.445 -7.052 13.864 1.00 96.94 94 ALA A O 1
ATOM 791 N N . ARG A 1 95 ? 4.959 -8.678 13.469 1.00 97.38 95 ARG A N 1
ATOM 792 C CA . ARG A 1 95 ? 3.994 -7.824 12.779 1.00 97.38 95 ARG A CA 1
ATOM 793 C C . ARG A 1 95 ? 2.823 -7.534 13.688 1.00 97.38 95 ARG A C 1
ATOM 795 O O . ARG A 1 95 ? 2.131 -8.467 14.062 1.00 97.38 95 ARG A O 1
ATOM 802 N N . LEU A 1 96 ? 2.552 -6.261 13.943 1.00 97.69 96 LEU A N 1
ATOM 803 C CA . LEU A 1 96 ? 1.372 -5.749 14.635 1.00 97.69 96 LEU A CA 1
ATOM 804 C C . LEU A 1 96 ? 0.403 -5.144 13.618 1.00 97.69 96 LEU A C 1
ATOM 806 O O . LEU A 1 96 ? 0.797 -4.300 12.820 1.00 97.69 96 LEU A O 1
ATOM 810 N N . TYR A 1 97 ? -0.863 -5.547 13.615 1.00 96.88 97 TYR A N 1
ATOM 811 C CA . TYR A 1 97 ? -1.855 -5.049 12.655 1.00 96.88 97 TYR A CA 1
ATOM 812 C C . TYR A 1 97 ? -3.274 -5.178 13.203 1.00 96.88 97 TYR A C 1
ATOM 814 O O . TYR A 1 97 ? -3.529 -6.009 14.055 1.00 96.88 97 TYR A O 1
ATOM 822 N N . ASN A 1 98 ? -4.240 -4.409 12.708 1.00 95.12 98 ASN A N 1
ATOM 823 C CA . ASN A 1 98 ? -5.646 -4.526 13.147 1.00 95.12 98 ASN A CA 1
ATOM 824 C C . ASN A 1 98 ? -6.602 -5.011 12.045 1.00 95.12 98 ASN A C 1
ATOM 826 O O . ASN A 1 98 ? -7.813 -5.095 12.274 1.00 95.12 98 ASN A O 1
ATOM 830 N N . LYS A 1 99 ? -6.081 -5.292 10.842 1.00 92.31 99 LYS A N 1
ATOM 831 C CA . LYS A 1 99 ? -6.892 -5.725 9.701 1.00 92.31 99 LYS A CA 1
ATOM 832 C C . LYS A 1 99 ? -7.506 -7.097 9.980 1.00 92.31 99 LYS A C 1
ATOM 834 O O . LYS A 1 99 ? -6.789 -8.090 9.920 1.00 92.31 99 LYS A O 1
ATOM 839 N N . GLY A 1 100 ? -8.815 -7.149 10.218 1.00 87.50 100 GLY A N 1
ATOM 840 C CA . GLY A 1 100 ? -9.575 -8.382 10.460 1.00 87.50 100 GLY A CA 1
ATOM 841 C C . GLY A 1 100 ? -10.019 -9.103 9.179 1.00 87.50 100 GLY A C 1
ATOM 842 O O . GLY A 1 100 ? -9.428 -8.935 8.104 1.00 87.50 100 GLY A O 1
ATOM 843 N N . LEU A 1 101 ? -11.062 -9.931 9.295 1.00 85.50 101 LEU A N 1
ATOM 844 C CA . LEU A 1 101 ? -11.730 -10.584 8.155 1.00 85.50 101 LEU A CA 1
ATOM 845 C C . LEU A 1 101 ? -12.618 -9.616 7.356 1.00 85.50 101 LEU A C 1
ATOM 847 O O . LEU A 1 101 ? -12.633 -9.661 6.129 1.00 85.50 101 LEU A O 1
ATOM 851 N N . LEU A 1 102 ? -13.329 -8.724 8.050 1.00 85.31 102 LEU A N 1
ATOM 852 C CA . LEU A 1 102 ? -14.213 -7.733 7.440 1.00 85.31 102 LEU A CA 1
ATOM 853 C C . LEU A 1 102 ? -13.464 -6.456 7.043 1.00 85.31 102 LEU A C 1
ATOM 855 O O . LEU A 1 102 ? -12.417 -6.117 7.597 1.00 85.31 102 LEU A O 1
ATOM 859 N N . THR A 1 103 ? -14.030 -5.711 6.093 1.00 82.38 103 THR A N 1
ATOM 860 C CA . THR A 1 103 ? -13.511 -4.397 5.700 1.00 82.38 103 THR A CA 1
ATOM 861 C C . THR A 1 103 ? -13.688 -3.386 6.827 1.00 82.38 103 THR A C 1
ATOM 863 O O . THR A 1 103 ? -14.806 -3.145 7.278 1.00 82.38 103 THR A O 1
ATOM 866 N N . GLN A 1 104 ? -12.597 -2.744 7.232 1.00 87.75 104 GLN A N 1
ATOM 867 C CA . GLN A 1 104 ? -12.584 -1.727 8.281 1.00 87.75 104 GLN A CA 1
ATOM 868 C C . GLN A 1 104 ? -12.306 -0.344 7.688 1.00 87.75 104 GLN A C 1
ATOM 870 O O . GLN A 1 104 ? -11.654 -0.224 6.650 1.00 87.75 104 GLN A O 1
ATOM 875 N N . LYS A 1 105 ? -12.791 0.706 8.363 1.00 91.62 105 LYS A N 1
ATOM 876 C CA . LYS A 1 105 ? -12.510 2.096 7.971 1.00 91.62 105 LYS A CA 1
ATOM 877 C C . LYS A 1 105 ? -11.032 2.426 8.127 1.00 91.62 105 LYS A C 1
ATOM 879 O O . LYS A 1 105 ? -10.455 3.000 7.220 1.00 91.62 105 LYS A O 1
ATOM 884 N N . PHE A 1 106 ? -10.427 2.054 9.250 1.00 94.25 1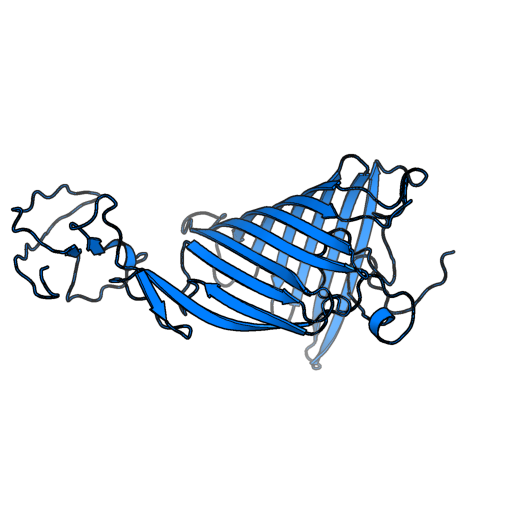06 PHE A N 1
ATOM 885 C CA . PHE A 1 106 ? -9.014 2.292 9.519 1.00 94.25 106 PHE A CA 1
ATOM 886 C C . PHE A 1 106 ? -8.277 0.970 9.699 1.00 94.25 106 PHE A C 1
ATOM 888 O O . PHE A 1 106 ? -8.690 0.132 10.506 1.00 94.25 106 PHE A O 1
ATOM 895 N N . THR A 1 107 ? -7.176 0.805 8.974 1.00 96.56 107 THR A N 1
ATOM 896 C CA . THR A 1 107 ? -6.261 -0.322 9.140 1.00 96.56 107 THR A CA 1
ATOM 897 C C . THR A 1 107 ? -4.829 0.157 9.288 1.00 96.56 107 THR A C 1
ATOM 899 O O . THR A 1 107 ? -4.425 1.066 8.566 1.00 96.56 107 THR A O 1
ATOM 902 N N . PHE A 1 108 ? -4.051 -0.501 10.136 1.00 97.56 108 PHE A N 1
ATOM 903 C CA . PHE A 1 108 ? -2.613 -0.314 10.239 1.00 97.56 108 PHE A CA 1
ATOM 904 C C . PHE A 1 108 ? -1.875 -1.655 10.243 1.00 97.56 108 PHE A C 1
ATOM 906 O O . PHE A 1 108 ? -2.450 -2.699 10.564 1.00 97.56 108 PHE A O 1
ATOM 913 N N . GLU A 1 109 ? -0.599 -1.598 9.890 1.00 97.81 109 GLU A N 1
ATOM 914 C CA . GLU A 1 109 ? 0.380 -2.672 9.972 1.00 97.81 109 GLU A CA 1
ATOM 915 C C . GLU A 1 109 ? 1.744 -2.063 10.304 1.00 97.81 109 GLU A C 1
ATOM 917 O O . GLU A 1 109 ? 2.199 -1.149 9.625 1.00 97.81 109 GLU A O 1
ATOM 922 N N . LEU A 1 110 ? 2.392 -2.578 11.337 1.00 98.19 110 LEU A N 1
ATOM 923 C CA . LEU A 1 110 ? 3.748 -2.255 11.753 1.00 98.19 110 LEU A CA 1
ATOM 924 C C . LEU A 1 110 ? 4.518 -3.573 11.791 1.00 98.19 110 LEU A C 1
ATOM 926 O O . LEU A 1 110 ? 4.120 -4.486 12.507 1.00 98.19 110 LEU A O 1
ATOM 930 N N . ALA A 1 111 ? 5.578 -3.690 11.003 1.00 98.06 111 ALA A N 1
ATOM 931 C CA . ALA A 1 111 ? 6.382 -4.905 10.909 1.00 98.06 111 ALA A CA 1
ATOM 932 C C . ALA A 1 111 ? 7.875 -4.558 11.011 1.00 98.06 111 ALA A C 1
ATOM 934 O O . ALA A 1 111 ? 8.535 -4.450 9.976 1.00 98.06 111 ALA A O 1
ATOM 935 N N . PRO A 1 112 ? 8.389 -4.294 12.227 1.00 97.81 112 PRO A N 1
ATOM 936 C CA . PRO A 1 112 ? 9.820 -4.242 12.492 1.00 97.81 112 PRO A CA 1
ATOM 937 C C . PRO A 1 112 ? 10.432 -5.638 12.370 1.00 97.81 112 PRO A C 1
ATOM 939 O O . PRO A 1 112 ? 9.884 -6.619 12.876 1.00 97.81 112 PRO A O 1
ATOM 942 N N . GLU A 1 113 ? 11.584 -5.703 11.723 1.00 98.00 113 GLU A N 1
ATOM 943 C CA . GLU A 1 113 ? 12.344 -6.907 11.408 1.00 98.00 113 GLU A CA 1
ATOM 944 C C . GLU A 1 113 ? 13.830 -6.641 11.706 1.00 98.00 113 GLU A C 1
ATOM 946 O O . GLU A 1 113 ? 14.314 -5.523 11.549 1.00 98.00 113 GLU A O 1
ATOM 951 N N . TYR A 1 114 ? 14.570 -7.654 12.143 1.00 97.75 114 TYR A N 1
ATOM 952 C CA . TYR A 1 114 ? 16.015 -7.576 12.341 1.00 97.75 114 TYR A CA 1
ATOM 953 C C . TYR A 1 114 ? 16.729 -8.340 11.230 1.00 97.75 114 TYR A C 1
ATOM 955 O O . TYR A 1 114 ? 16.423 -9.509 10.986 1.00 97.75 114 TYR A O 1
ATOM 963 N N . SER A 1 115 ? 17.653 -7.660 10.558 1.00 97.62 115 SER A N 1
ATOM 964 C CA . SER A 1 115 ? 18.424 -8.170 9.425 1.00 97.62 115 SER A CA 1
ATOM 965 C C . SER A 1 115 ? 19.557 -9.089 9.889 1.00 97.62 115 SER A C 1
ATOM 967 O O . SER A 1 115 ? 20.340 -8.719 10.765 1.00 97.62 115 SER A O 1
ATOM 969 N N . SER A 1 116 ? 19.657 -10.291 9.311 1.00 97.25 116 SER A N 1
ATOM 970 C CA . SER A 1 116 ? 20.696 -11.272 9.669 1.00 97.25 116 SER A CA 1
ATOM 971 C C . SER A 1 116 ? 22.102 -10.875 9.213 1.00 97.25 116 SER A C 1
ATOM 973 O O . SER A 1 116 ? 23.068 -11.156 9.924 1.00 97.25 116 SER A O 1
ATOM 975 N N . ILE A 1 117 ? 22.217 -10.221 8.053 1.00 96.56 117 ILE A N 1
ATOM 976 C CA . ILE A 1 117 ? 23.503 -9.827 7.461 1.00 96.56 117 ILE A CA 1
ATOM 977 C C . ILE A 1 117 ? 23.930 -8.463 8.005 1.00 96.56 117 ILE A C 1
ATOM 979 O O . ILE A 1 117 ? 24.987 -8.344 8.621 1.00 96.56 117 ILE A O 1
ATOM 983 N N . GLU A 1 118 ? 23.073 -7.455 7.843 1.00 95.56 118 GLU A N 1
ATOM 984 C CA . GLU A 1 118 ? 23.383 -6.056 8.171 1.00 95.56 118 GLU A CA 1
ATOM 985 C C . GLU A 1 118 ? 23.269 -5.758 9.670 1.00 95.56 118 GLU A C 1
ATOM 987 O O . GLU A 1 118 ? 23.692 -4.701 10.134 1.00 95.56 118 GLU A O 1
ATOM 992 N N . LYS A 1 119 ? 22.690 -6.682 10.456 1.00 95.81 119 LYS A N 1
ATOM 993 C CA . LYS A 1 119 ? 22.541 -6.566 11.920 1.00 95.81 119 LYS A CA 1
ATOM 994 C C . LYS A 1 119 ? 21.846 -5.268 12.359 1.00 95.81 119 LYS A C 1
ATOM 996 O O . LYS A 1 119 ? 22.107 -4.732 13.440 1.00 95.81 119 LYS A O 1
ATOM 1001 N N . LYS A 1 120 ? 20.929 -4.776 11.525 1.00 96.00 120 LYS A N 1
ATOM 1002 C CA . LYS A 1 120 ? 20.174 -3.528 11.698 1.00 96.00 120 LYS A CA 1
ATOM 1003 C C . LYS A 1 120 ? 18.667 -3.782 11.712 1.00 96.00 120 LYS A C 1
ATOM 1005 O O . LYS A 1 120 ? 18.176 -4.791 11.201 1.00 96.00 120 LYS A O 1
ATOM 1010 N N . LEU A 1 121 ? 17.936 -2.833 12.296 1.00 96.19 121 LEU A N 1
ATOM 1011 C CA . LEU A 1 121 ? 16.478 -2.806 12.266 1.00 96.19 121 LEU A CA 1
ATOM 1012 C C . LEU A 1 121 ? 15.999 -2.355 10.879 1.00 96.19 121 LEU A C 1
ATOM 1014 O O . LEU A 1 121 ? 16.333 -1.264 10.418 1.00 96.19 121 LEU A O 1
ATOM 1018 N N . VAL A 1 122 ? 15.184 -3.190 10.249 1.00 97.25 122 VAL A N 1
ATOM 1019 C CA . VAL A 1 122 ? 14.508 -2.944 8.973 1.00 97.25 122 VAL A CA 1
ATOM 1020 C C . VAL A 1 122 ? 13.007 -3.152 9.152 1.00 97.25 122 VAL A C 1
ATOM 1022 O O . VAL A 1 122 ? 12.542 -3.555 10.219 1.00 97.25 122 VAL A O 1
ATOM 1025 N N . GLY A 1 123 ? 12.205 -2.836 8.140 1.00 97.12 123 GLY A N 1
ATOM 1026 C CA . GLY A 1 123 ? 10.775 -3.100 8.217 1.00 97.12 123 GLY A CA 1
ATOM 1027 C C . GLY A 1 123 ? 9.905 -2.125 7.453 1.00 97.12 123 GLY A C 1
ATOM 1028 O O . GLY A 1 123 ? 10.338 -1.371 6.575 1.00 97.12 123 GLY A O 1
ATOM 1029 N N . LYS A 1 124 ? 8.621 -2.151 7.802 1.00 97.44 124 LYS A N 1
ATOM 1030 C CA . LYS A 1 124 ? 7.607 -1.317 7.160 1.00 97.44 124 LYS A CA 1
ATOM 1031 C C . LYS A 1 124 ? 6.491 -0.904 8.109 1.00 97.44 124 LYS A C 1
ATOM 1033 O O . LYS A 1 124 ? 6.157 -1.600 9.069 1.00 97.44 124 LYS A O 1
ATOM 1038 N N . VAL A 1 125 ? 5.868 0.212 7.760 1.00 98.25 125 VAL A N 1
ATOM 1039 C CA . VAL A 1 125 ? 4.662 0.753 8.380 1.00 98.25 125 VAL A CA 1
ATOM 1040 C C . VAL A 1 125 ? 3.648 1.030 7.283 1.00 98.25 125 VAL A C 1
ATOM 1042 O O . VAL A 1 125 ? 3.968 1.625 6.258 1.00 98.25 125 VAL A O 1
ATOM 1045 N N . ILE A 1 126 ? 2.410 0.607 7.489 1.00 98.25 126 ILE A N 1
ATOM 1046 C CA . ILE A 1 126 ? 1.297 0.854 6.581 1.00 98.25 126 ILE A CA 1
ATOM 1047 C C . ILE A 1 126 ? 0.131 1.356 7.417 1.00 98.25 126 ILE A C 1
ATOM 1049 O O . ILE A 1 126 ? -0.239 0.725 8.400 1.00 98.25 126 ILE A O 1
ATOM 1053 N N . ALA A 1 127 ? -0.484 2.459 7.013 1.00 98.50 127 ALA A N 1
ATOM 1054 C CA . ALA A 1 127 ? -1.763 2.902 7.547 1.00 98.50 127 ALA A CA 1
ATOM 1055 C C . ALA A 1 127 ? -2.702 3.257 6.393 1.00 98.50 127 ALA A C 1
ATOM 1057 O O . ALA A 1 127 ? -2.272 3.767 5.359 1.00 98.50 127 ALA A O 1
ATOM 1058 N N . SER A 1 128 ? -3.988 2.962 6.549 1.00 98.25 128 SER A N 1
ATOM 1059 C CA . SER A 1 128 ? -5.006 3.214 5.533 1.00 98.25 128 SER A CA 1
ATOM 1060 C C . SER A 1 128 ? -6.318 3.614 6.189 1.00 98.25 128 SER A C 1
ATOM 1062 O O . SER A 1 128 ? -6.806 2.923 7.083 1.00 98.25 128 SER A O 1
ATOM 1064 N N . LEU A 1 129 ? -6.889 4.723 5.732 1.00 97.69 129 LEU A N 1
ATOM 1065 C CA . LEU A 1 129 ? -8.208 5.210 6.102 1.00 97.69 129 LEU A CA 1
ATOM 1066 C C . LEU A 1 129 ? -9.099 5.217 4.857 1.00 97.69 129 LEU A C 1
ATOM 1068 O O . LEU A 1 129 ? -8.844 5.945 3.900 1.00 97.69 129 LEU A O 1
ATOM 1072 N N . ARG A 1 130 ? -10.164 4.418 4.882 1.00 96.12 130 ARG A N 1
ATOM 1073 C CA . ARG A 1 130 ? -11.192 4.327 3.848 1.00 96.12 130 ARG A CA 1
ATOM 1074 C C . ARG A 1 130 ? -12.451 5.073 4.284 1.00 96.12 130 ARG A C 1
ATOM 1076 O O . ARG A 1 130 ? -13.133 4.677 5.231 1.00 96.12 130 ARG A O 1
ATOM 1083 N N . LEU A 1 131 ? -12.788 6.105 3.525 1.00 95.19 131 LEU A N 1
ATOM 1084 C CA . LEU A 1 131 ? -14.033 6.859 3.611 1.00 95.19 131 LEU A CA 1
ATOM 1085 C C . LEU A 1 131 ? -14.945 6.395 2.472 1.00 95.19 131 LEU A C 1
ATOM 1087 O O . LEU A 1 131 ? -14.534 6.417 1.315 1.00 95.19 131 LEU A O 1
ATOM 1091 N N . ASN A 1 132 ? -16.152 5.928 2.789 1.00 92.75 132 ASN A N 1
ATOM 1092 C CA . ASN A 1 132 ? -17.110 5.430 1.797 1.00 92.75 132 ASN A CA 1
ATOM 1093 C C . ASN A 1 132 ? -18.222 6.461 1.578 1.00 92.75 132 ASN A C 1
ATOM 1095 O O . ASN A 1 132 ? -18.814 6.920 2.550 1.00 92.75 132 ASN A O 1
ATOM 1099 N N . ASN A 1 133 ? -18.555 6.728 0.316 1.00 89.25 133 ASN A N 1
ATOM 1100 C CA . ASN A 1 133 ? -19.586 7.674 -0.111 1.00 89.25 133 ASN A CA 1
ATOM 1101 C C . ASN A 1 133 ? -20.597 6.937 -1.009 1.00 89.25 133 ASN A C 1
ATOM 1103 O O . ASN A 1 133 ? -20.502 6.964 -2.231 1.00 89.25 133 ASN A O 1
ATOM 1107 N N . GLY A 1 134 ? -21.549 6.214 -0.410 1.00 80.69 134 GLY A N 1
ATOM 1108 C CA . GLY A 1 134 ? -22.389 5.241 -1.130 1.00 80.69 134 GLY A CA 1
ATOM 1109 C C . GLY A 1 134 ? -23.181 5.799 -2.323 1.00 80.69 134 GLY A C 1
ATOM 1110 O O . GLY A 1 134 ? -23.295 5.115 -3.341 1.00 80.69 134 GLY A O 1
ATOM 1111 N N . ASN A 1 135 ? -23.655 7.043 -2.219 1.00 84.19 135 ASN A N 1
ATOM 1112 C CA . ASN A 1 135 ? -24.576 7.664 -3.181 1.00 84.19 135 ASN A CA 1
ATOM 1113 C C . ASN A 1 135 ? -23.874 8.540 -4.233 1.00 84.19 135 ASN A C 1
ATOM 1115 O O . ASN A 1 135 ? -24.533 9.283 -4.952 1.00 84.19 135 ASN A O 1
ATOM 1119 N N . GLN A 1 136 ? -22.542 8.504 -4.306 1.00 90.00 136 GLN A N 1
ATOM 1120 C CA . GLN A 1 136 ? -21.764 9.320 -5.239 1.00 90.00 136 GLN A CA 1
ATOM 1121 C C . GLN A 1 136 ? -20.974 8.440 -6.212 1.00 90.00 136 GLN A C 1
ATOM 1123 O O . GLN A 1 136 ? -20.596 7.310 -5.891 1.00 90.00 136 GLN A O 1
ATOM 1128 N N . LYS A 1 137 ? -20.659 8.988 -7.398 1.00 92.50 137 LYS A N 1
ATOM 1129 C CA . LYS A 1 137 ? -19.775 8.324 -8.373 1.00 92.50 137 LYS A CA 1
ATOM 1130 C C . LYS A 1 137 ? -18.407 8.027 -7.766 1.00 92.50 137 LYS A C 1
ATOM 1132 O O . LYS A 1 137 ? -17.888 6.927 -7.949 1.00 92.50 137 LYS A O 1
ATOM 1137 N N . ASN A 1 138 ? -17.850 8.983 -7.012 1.00 96.06 138 ASN A N 1
ATOM 1138 C CA . ASN A 1 138 ? -16.750 8.718 -6.091 1.00 96.06 138 ASN A CA 1
ATOM 1139 C C . ASN A 1 138 ? -17.299 7.930 -4.901 1.00 96.06 138 ASN A C 1
ATOM 1141 O O . ASN A 1 138 ? -17.805 8.516 -3.952 1.00 96.06 138 ASN A O 1
ATOM 1145 N N . TYR A 1 139 ? -17.234 6.605 -4.964 1.00 95.00 139 TYR A N 1
ATOM 1146 C CA . TYR A 1 139 ? -17.843 5.767 -3.934 1.00 95.00 139 TYR A CA 1
ATOM 1147 C C . TYR A 1 139 ? -16.912 5.521 -2.745 1.00 95.00 139 TYR A C 1
ATOM 1149 O O . TYR A 1 139 ? -17.357 5.058 -1.690 1.00 95.00 139 TYR A O 1
ATOM 1157 N N . ALA A 1 140 ? -15.615 5.795 -2.908 1.00 96.38 140 ALA A N 1
ATOM 1158 C CA . ALA A 1 140 ? -14.650 5.703 -1.830 1.00 96.38 140 ALA A CA 1
ATOM 1159 C C . ALA A 1 140 ? -13.432 6.606 -2.041 1.00 96.38 140 ALA A C 1
ATOM 1161 O O . ALA A 1 140 ? -12.864 6.673 -3.133 1.00 96.38 140 ALA A O 1
ATOM 1162 N N . THR A 1 141 ? -12.975 7.190 -0.939 1.00 97.94 141 THR A N 1
ATOM 1163 C CA . THR A 1 141 ? -11.702 7.901 -0.828 1.00 97.94 141 THR A CA 1
ATOM 1164 C C . THR A 1 141 ? -10.816 7.158 0.162 1.00 97.94 141 THR A C 1
ATOM 1166 O O . THR A 1 141 ? -11.232 6.867 1.284 1.00 97.94 141 THR A O 1
ATOM 1169 N N . ILE A 1 142 ? -9.603 6.807 -0.262 1.00 98.19 142 ILE A N 1
ATOM 1170 C CA . ILE A 1 142 ? -8.639 6.058 0.545 1.00 98.19 142 ILE A CA 1
ATOM 1171 C C . ILE A 1 142 ? -7.389 6.905 0.743 1.00 98.19 142 ILE A C 1
ATOM 1173 O O . ILE A 1 142 ? -6.659 7.175 -0.213 1.00 98.19 142 ILE A O 1
ATOM 1177 N N . ILE A 1 143 ? -7.131 7.273 1.992 1.00 98.62 143 ILE A N 1
ATOM 1178 C CA . ILE A 1 143 ? -5.904 7.936 2.425 1.00 98.62 143 ILE A CA 1
ATOM 1179 C C . ILE A 1 143 ? -4.963 6.843 2.922 1.00 98.62 143 ILE A C 1
ATOM 1181 O O . ILE A 1 143 ? -5.346 6.052 3.781 1.00 98.62 143 ILE A O 1
ATOM 1185 N N . ASN A 1 144 ? -3.752 6.767 2.376 1.00 98.44 144 ASN A N 1
ATOM 1186 C CA . ASN A 1 144 ? -2.747 5.798 2.797 1.00 98.44 144 ASN A CA 1
ATOM 1187 C C . ASN A 1 144 ? -1.469 6.498 3.233 1.00 98.44 144 ASN A C 1
ATOM 1189 O O . ASN A 1 144 ? -1.090 7.529 2.683 1.00 98.44 144 ASN A O 1
ATOM 1193 N N . PHE A 1 145 ? -0.773 5.858 4.154 1.00 98.44 145 PHE A N 1
ATOM 1194 C CA . PHE A 1 145 ? 0.594 6.160 4.523 1.00 98.44 145 PHE A CA 1
ATOM 1195 C C . PHE A 1 145 ? 1.399 4.868 4.435 1.00 98.44 145 PHE A C 1
ATOM 1197 O O . PHE A 1 145 ? 0.977 3.833 4.954 1.00 98.44 145 PHE A O 1
ATOM 1204 N N . PHE A 1 146 ? 2.539 4.924 3.759 1.00 98.12 146 PHE A N 1
ATOM 1205 C CA . PHE A 1 146 ? 3.478 3.817 3.655 1.00 98.12 146 PHE A CA 1
ATOM 1206 C C . PHE A 1 146 ? 4.860 4.304 4.078 1.00 98.12 146 PHE A C 1
ATOM 1208 O O . PHE A 1 146 ? 5.319 5.331 3.591 1.00 98.12 146 PHE A O 1
ATOM 1215 N N . GLY A 1 147 ? 5.500 3.583 4.986 1.00 97.81 147 GLY A N 1
ATOM 1216 C CA . GLY A 1 147 ? 6.880 3.782 5.401 1.00 97.81 147 GLY A CA 1
ATOM 1217 C C . GLY A 1 147 ? 7.637 2.475 5.217 1.00 97.81 147 GLY A C 1
ATOM 1218 O O . GLY A 1 147 ? 7.108 1.413 5.545 1.00 97.81 147 GLY A O 1
ATOM 1219 N N . ARG A 1 148 ? 8.852 2.520 4.682 1.00 96.81 148 ARG A N 1
ATOM 1220 C CA . ARG A 1 148 ? 9.667 1.327 4.455 1.00 96.81 148 ARG A CA 1
ATOM 1221 C C . ARG A 1 148 ? 11.141 1.646 4.632 1.00 96.81 148 ARG A C 1
ATOM 1223 O O . ARG A 1 148 ? 11.587 2.693 4.175 1.00 96.81 148 ARG A O 1
ATOM 1230 N N . SER A 1 149 ? 11.874 0.728 5.250 1.00 96.56 149 SER A N 1
ATOM 1231 C CA . SER A 1 149 ? 13.314 0.852 5.420 1.00 96.56 149 SER A CA 1
ATOM 1232 C C . SER A 1 149 ? 14.000 -0.505 5.309 1.00 96.56 149 SER A C 1
ATOM 1234 O O . SER A 1 149 ? 13.667 -1.404 6.076 1.00 96.56 149 SER A O 1
ATOM 1236 N N . TYR A 1 150 ? 14.885 -0.670 4.323 1.00 96.31 150 TYR A N 1
ATOM 1237 C CA . TYR A 1 150 ? 15.631 -1.908 4.039 1.00 96.31 150 TYR A CA 1
ATOM 1238 C C . TYR A 1 150 ? 16.960 -1.574 3.355 1.00 96.31 150 TYR A C 1
ATOM 1240 O O . TYR A 1 150 ? 17.136 -0.452 2.873 1.00 96.31 150 TYR A O 1
ATOM 1248 N N . HIS A 1 151 ? 17.862 -2.547 3.253 1.00 95.88 151 HIS A N 1
ATOM 1249 C CA . HIS A 1 151 ? 19.102 -2.373 2.502 1.00 95.88 151 HIS A CA 1
ATOM 1250 C C . HIS A 1 151 ? 18.876 -2.619 1.009 1.00 95.88 151 HIS A C 1
ATOM 1252 O O . HIS A 1 151 ? 18.116 -3.501 0.597 1.00 95.88 151 HIS A O 1
ATOM 1258 N N . TYR A 1 152 ? 19.474 -1.764 0.182 1.00 92.62 152 TYR A N 1
ATOM 1259 C CA . TYR A 1 152 ? 19.445 -1.894 -1.277 1.00 92.62 152 TYR A CA 1
ATOM 1260 C C . TYR A 1 152 ? 20.811 -2.246 -1.861 1.00 92.62 152 TYR A C 1
ATOM 1262 O O . TYR A 1 152 ? 20.884 -2.565 -3.046 1.00 92.62 152 TYR A O 1
ATOM 1270 N N . ASP A 1 153 ? 21.852 -2.180 -1.041 1.00 92.25 153 ASP A N 1
ATOM 1271 C CA . ASP A 1 153 ? 23.196 -2.675 -1.300 1.00 92.25 153 ASP A CA 1
ATOM 1272 C C . ASP A 1 153 ? 23.864 -2.999 0.050 1.00 92.25 153 ASP A C 1
ATOM 1274 O O . ASP A 1 153 ? 23.303 -2.684 1.106 1.00 92.25 153 ASP A O 1
ATOM 1278 N N . GLN A 1 154 ? 25.053 -3.596 0.026 1.00 90.94 154 GLN A N 1
ATOM 1279 C CA . GLN A 1 154 ? 25.827 -3.903 1.227 1.00 90.94 154 GLN A CA 1
ATOM 1280 C C . GLN A 1 154 ? 26.106 -2.632 2.044 1.00 90.94 154 GLN A C 1
ATOM 1282 O O . GLN A 1 154 ? 26.673 -1.667 1.532 1.00 90.94 154 GLN A O 1
ATOM 1287 N N . ASN A 1 155 ? 25.725 -2.631 3.323 1.00 91.06 155 ASN A N 1
ATOM 1288 C CA . ASN A 1 155 ? 25.788 -1.489 4.240 1.00 91.06 155 ASN A CA 1
ATOM 1289 C C . ASN A 1 155 ? 25.018 -0.225 3.800 1.00 91.06 155 ASN A C 1
ATOM 1291 O O . ASN A 1 155 ? 25.155 0.807 4.459 1.00 91.06 155 ASN A O 1
ATOM 1295 N N . LEU A 1 156 ? 24.192 -0.274 2.743 1.00 93.19 156 LEU A N 1
ATOM 1296 C CA . LEU A 1 156 ? 23.446 0.889 2.244 1.00 93.19 156 LEU A CA 1
ATOM 1297 C C . LEU A 1 156 ? 21.936 0.722 2.421 1.00 93.19 156 LEU A C 1
ATOM 1299 O O . LEU A 1 156 ? 21.280 -0.063 1.727 1.00 93.19 156 LEU A O 1
ATOM 1303 N N . GLN A 1 157 ? 21.367 1.510 3.332 1.00 93.81 157 GLN A N 1
ATOM 1304 C CA . GLN A 1 157 ? 19.944 1.516 3.645 1.00 93.81 157 GLN A CA 1
ATOM 1305 C C . GLN A 1 157 ? 19.197 2.594 2.851 1.00 93.81 157 GLN A C 1
ATOM 1307 O O . GLN A 1 157 ? 19.724 3.663 2.540 1.00 93.81 157 GLN A O 1
ATOM 1312 N N . TYR A 1 158 ? 17.931 2.331 2.525 1.00 94.38 158 TYR A N 1
ATOM 1313 C CA . TYR A 1 158 ? 17.000 3.366 2.079 1.00 94.38 158 TYR A CA 1
ATOM 1314 C C . TYR A 1 158 ? 15.861 3.529 3.075 1.00 94.38 158 TYR A C 1
ATOM 1316 O O . TYR A 1 158 ? 15.413 2.565 3.686 1.00 94.38 158 TYR A O 1
ATOM 1324 N N . ASN A 1 159 ? 15.345 4.747 3.172 1.00 96.06 159 ASN A N 1
ATOM 1325 C CA . ASN A 1 159 ? 14.131 5.106 3.883 1.00 96.06 159 ASN A CA 1
ATOM 1326 C C . ASN A 1 159 ? 13.153 5.715 2.878 1.00 96.06 159 ASN A C 1
ATOM 1328 O O . ASN A 1 159 ? 13.459 6.700 2.206 1.00 96.06 159 ASN A O 1
ATOM 1332 N N . LEU A 1 160 ? 11.974 5.116 2.768 1.00 96.81 160 LEU A N 1
ATOM 1333 C CA . LEU A 1 160 ? 10.909 5.551 1.875 1.00 96.81 160 LEU A CA 1
ATOM 1334 C C . LEU A 1 160 ? 9.675 5.914 2.693 1.00 96.81 160 LEU A C 1
ATOM 1336 O O . LEU A 1 160 ? 9.173 5.091 3.458 1.00 96.81 160 LEU A O 1
ATOM 1340 N N . ILE A 1 161 ? 9.141 7.110 2.459 1.00 97.94 161 ILE A N 1
ATOM 1341 C CA . ILE A 1 161 ? 7.841 7.546 2.972 1.00 97.94 161 ILE A CA 1
ATOM 1342 C C . ILE A 1 161 ? 6.934 7.893 1.787 1.00 97.94 161 ILE A C 1
ATOM 1344 O O . ILE A 1 161 ? 7.334 8.599 0.861 1.00 97.94 161 ILE A O 1
ATOM 1348 N N . THR A 1 162 ? 5.707 7.371 1.793 1.00 98.19 162 THR A N 1
ATOM 1349 C CA . THR A 1 162 ? 4.733 7.540 0.707 1.00 98.19 162 THR A CA 1
ATOM 1350 C C . THR A 1 162 ? 3.313 7.783 1.223 1.00 98.19 162 THR A C 1
ATOM 1352 O O . THR A 1 162 ? 2.493 6.855 1.255 1.00 98.19 162 THR A O 1
ATOM 1355 N N . PRO A 1 163 ? 2.965 9.015 1.636 1.00 98.38 163 PRO A N 1
ATOM 1356 C CA . PRO A 1 163 ? 1.572 9.395 1.793 1.00 98.38 163 PRO A CA 1
ATOM 1357 C C . PRO A 1 163 ? 0.881 9.433 0.423 1.00 98.38 163 PRO A C 1
ATOM 1359 O O . PRO A 1 163 ? 1.460 9.817 -0.597 1.00 98.38 163 PRO A O 1
ATOM 1362 N N . SER A 1 164 ? -0.383 9.019 0.387 1.00 98.56 164 SER A N 1
ATOM 1363 C CA . SER A 1 164 ? -1.194 9.081 -0.826 1.00 98.56 164 SER A CA 1
ATOM 1364 C C . SER A 1 164 ? -2.678 9.231 -0.533 1.00 98.56 164 SER A C 1
ATOM 1366 O O . SER A 1 164 ? -3.179 8.771 0.493 1.00 98.56 164 SER A O 1
ATOM 1368 N N . ILE A 1 165 ? -3.401 9.806 -1.486 1.00 98.69 165 ILE A N 1
ATOM 1369 C CA . ILE A 1 165 ? -4.861 9.846 -1.495 1.00 98.69 165 ILE A CA 1
ATOM 1370 C C . ILE A 1 165 ? -5.371 9.269 -2.810 1.00 98.69 165 ILE A C 1
ATOM 1372 O O . ILE A 1 165 ? -4.825 9.526 -3.879 1.00 98.69 165 ILE A O 1
ATOM 1376 N N . ASN A 1 166 ? -6.391 8.423 -2.724 1.00 98.50 166 ASN A N 1
ATOM 1377 C CA . ASN A 1 166 ? -6.932 7.690 -3.856 1.00 98.50 166 ASN A CA 1
ATOM 1378 C C . ASN A 1 166 ? -8.444 7.849 -3.903 1.00 98.50 166 ASN A C 1
ATOM 1380 O O . ASN A 1 166 ? -9.140 7.458 -2.969 1.00 98.50 166 ASN A O 1
ATOM 1384 N N . PHE A 1 167 ? -8.938 8.348 -5.022 1.00 98.38 167 PHE A N 1
ATOM 1385 C CA . PHE A 1 167 ? -10.346 8.508 -5.331 1.00 98.38 167 PHE A CA 1
ATOM 1386 C C . PHE A 1 167 ? -10.784 7.351 -6.225 1.00 98.38 167 PHE A C 1
ATOM 1388 O O . PHE A 1 167 ? -10.216 7.153 -7.300 1.00 98.38 167 PHE A O 1
ATOM 1395 N N . LEU A 1 168 ? -11.763 6.569 -5.771 1.00 97.81 168 LEU A N 1
ATOM 1396 C CA . LEU A 1 168 ? -12.313 5.433 -6.506 1.00 97.81 168 LEU A CA 1
ATOM 1397 C C . LEU A 1 168 ? -13.678 5.797 -7.078 1.00 97.81 168 LEU A C 1
ATOM 1399 O O . LEU A 1 168 ? -14.584 6.190 -6.342 1.00 97.81 168 LEU A O 1
ATOM 1403 N N . PHE A 1 169 ? -13.821 5.624 -8.386 1.00 97.31 169 PHE A N 1
ATOM 1404 C CA . PHE A 1 169 ? -15.029 5.933 -9.131 1.00 97.31 169 PHE A CA 1
ATOM 1405 C C . PHE A 1 169 ? -15.623 4.672 -9.753 1.00 97.31 169 PHE A C 1
ATOM 1407 O O . PHE A 1 169 ? -14.897 3.792 -10.224 1.00 97.31 169 PHE A O 1
ATOM 1414 N N . ARG A 1 170 ? -16.953 4.605 -9.771 1.00 94.12 170 ARG A N 1
ATOM 1415 C CA . ARG A 1 170 ? -17.730 3.525 -10.391 1.00 94.12 170 ARG A CA 1
ATOM 1416 C C . ARG A 1 170 ? -18.838 4.094 -11.270 1.00 94.12 170 ARG A C 1
ATOM 1418 O O . ARG A 1 170 ? -19.196 5.264 -11.135 1.00 94.12 170 ARG A O 1
ATOM 1425 N N . THR A 1 171 ? -19.368 3.263 -12.157 1.00 93.69 171 THR A N 1
ATOM 1426 C CA . THR A 1 171 ? -20.592 3.562 -12.908 1.00 93.69 171 THR A CA 1
ATOM 1427 C C . THR A 1 171 ? -21.840 3.390 -12.044 1.00 93.69 171 THR A C 1
ATOM 1429 O O . THR A 1 171 ? -21.794 2.707 -11.022 1.00 93.69 171 THR A O 1
ATOM 1432 N N . ASP A 1 172 ? -22.956 3.974 -12.485 1.00 91.25 172 ASP A N 1
ATOM 1433 C CA . ASP A 1 172 ? -24.255 3.845 -11.808 1.00 91.25 172 ASP A CA 1
ATOM 1434 C C . ASP A 1 172 ? -24.845 2.423 -11.951 1.00 91.25 172 ASP A C 1
ATOM 1436 O O . ASP A 1 172 ? -25.578 1.961 -11.080 1.00 91.25 172 ASP A O 1
ATOM 14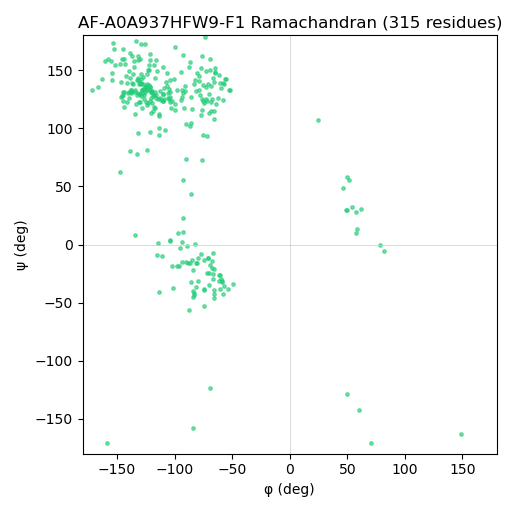40 N N . ASP A 1 173 ? -24.463 1.679 -13.000 1.00 92.81 173 ASP A N 1
ATOM 1441 C CA . ASP A 1 173 ? -24.728 0.237 -13.106 1.00 92.81 173 ASP A CA 1
ATOM 1442 C C . ASP A 1 173 ? -23.751 -0.560 -12.227 1.00 92.81 173 ASP A C 1
ATOM 1444 O O . ASP A 1 173 ? -22.559 -0.649 -12.534 1.00 92.81 173 ASP A O 1
ATOM 1448 N N . PHE A 1 174 ? -24.259 -1.178 -11.156 1.00 88.19 174 PHE A N 1
ATOM 1449 C CA . PHE A 1 174 ? -23.466 -2.002 -10.235 1.00 88.19 174 PHE A CA 1
ATOM 1450 C C . PHE A 1 174 ? -23.001 -3.342 -10.819 1.00 88.19 174 PHE A C 1
ATOM 1452 O O . PHE A 1 174 ? -22.153 -3.992 -10.210 1.00 88.19 174 PHE A O 1
ATOM 1459 N N . ARG A 1 175 ? -23.524 -3.765 -11.978 1.00 91.44 175 ARG A N 1
ATOM 1460 C CA . ARG A 1 175 ? -23.067 -4.977 -12.683 1.00 91.44 175 ARG A CA 1
ATOM 1461 C C . ARG A 1 175 ? -21.914 -4.698 -13.644 1.00 91.44 175 ARG A C 1
ATOM 1463 O O . ARG A 1 175 ? -21.247 -5.628 -14.093 1.00 91.44 175 ARG A O 1
ATOM 1470 N N . SER A 1 176 ? -21.690 -3.431 -13.982 1.00 93.38 176 SER A N 1
ATOM 1471 C CA . SER A 1 176 ? -20.610 -3.019 -14.869 1.00 93.38 176 SER A CA 1
ATOM 1472 C C . SER A 1 176 ? -19.258 -3.141 -14.162 1.00 93.38 176 SER A C 1
ATOM 1474 O O . SER A 1 176 ? -19.074 -2.690 -13.033 1.00 93.38 176 SER A O 1
ATOM 1476 N N . ASN A 1 177 ? -18.273 -3.701 -14.868 1.00 94.62 177 ASN A N 1
ATOM 1477 C CA . ASN A 1 177 ? -16.890 -3.803 -14.390 1.00 94.62 177 ASN A CA 1
ATOM 1478 C C . ASN A 1 177 ? -16.084 -2.515 -14.612 1.00 94.62 177 ASN A C 1
ATOM 1480 O O . ASN A 1 177 ? -14.891 -2.476 -14.297 1.00 94.62 177 ASN A O 1
ATOM 1484 N N . LYS A 1 178 ? -16.714 -1.479 -15.183 1.00 96.31 178 LYS A N 1
ATOM 1485 C CA . LYS A 1 178 ? -16.084 -0.190 -15.456 1.00 96.31 178 LYS A CA 1
ATOM 1486 C C . LYS A 1 178 ? -15.859 0.563 -14.155 1.00 96.31 178 LYS A C 1
ATOM 1488 O O . LYS A 1 178 ? -16.789 0.879 -13.415 1.00 96.31 178 LYS A O 1
ATOM 1493 N N . GLY A 1 179 ? -14.611 0.922 -13.925 1.00 96.31 179 GLY A N 1
ATOM 1494 C CA . GLY A 1 179 ? -14.210 1.772 -12.823 1.00 96.31 179 GLY A CA 1
ATOM 1495 C C . GLY A 1 179 ? -13.044 2.647 -13.225 1.00 96.31 179 GLY A C 1
ATOM 1496 O O . GLY A 1 179 ? -12.299 2.348 -14.164 1.00 96.31 179 GLY A O 1
ATOM 1497 N N . SER A 1 180 ? -12.872 3.731 -12.487 1.00 97.81 180 SER A N 1
ATOM 1498 C CA . SER A 1 180 ? -11.672 4.538 -12.598 1.00 97.81 180 SER A CA 1
ATOM 1499 C C . SER A 1 180 ? -11.135 4.922 -11.232 1.00 97.81 180 SER A C 1
ATOM 1501 O O . SER A 1 180 ? -11.820 4.869 -10.209 1.00 97.81 180 SER A O 1
ATOM 1503 N N . LYS A 1 181 ? -9.854 5.252 -11.204 1.00 98.25 181 LYS A N 1
ATOM 1504 C CA . LYS A 1 181 ? -9.133 5.633 -10.006 1.00 98.25 181 LYS A CA 1
ATOM 1505 C C . LYS A 1 181 ? -8.238 6.811 -10.337 1.00 98.25 181 LYS A C 1
ATOM 1507 O O . LYS A 1 181 ? -7.471 6.743 -11.293 1.00 98.25 181 LYS A O 1
ATOM 1512 N N . ILE A 1 182 ? -8.309 7.847 -9.511 1.00 98.62 182 ILE A N 1
ATOM 1513 C CA . ILE A 1 182 ? -7.338 8.942 -9.499 1.00 98.62 182 ILE A CA 1
ATOM 1514 C C . ILE A 1 182 ? -6.567 8.830 -8.190 1.00 98.62 182 ILE A C 1
ATOM 1516 O O . ILE A 1 182 ? -7.170 8.766 -7.122 1.00 98.62 182 ILE A O 1
ATOM 1520 N N . GLY A 1 183 ? -5.247 8.752 -8.262 1.00 98.56 183 GLY A N 1
ATOM 1521 C CA . GLY A 1 183 ? -4.376 8.675 -7.100 1.00 98.56 183 GLY A CA 1
ATOM 1522 C C . GLY A 1 183 ? -3.326 9.771 -7.135 1.00 98.56 183 GLY A C 1
ATOM 1523 O O . GLY A 1 183 ? -2.687 9.980 -8.161 1.00 98.56 183 GLY A O 1
ATOM 1524 N N . LEU A 1 184 ? -3.138 10.437 -6.006 1.00 98.69 184 LEU A N 1
ATOM 1525 C CA . LEU A 1 184 ? -2.051 11.375 -5.768 1.00 98.69 184 LEU A CA 1
ATOM 1526 C C . LEU A 1 184 ? -1.096 10.726 -4.777 1.00 98.69 184 LEU A C 1
ATOM 1528 O O . LEU A 1 184 ? -1.516 10.295 -3.701 1.00 98.69 184 LEU A O 1
ATOM 1532 N N . TYR A 1 185 ? 0.171 10.644 -5.149 1.00 98.44 185 TYR A N 1
ATOM 1533 C CA . TYR A 1 185 ? 1.218 10.031 -4.348 1.00 98.44 185 TYR A CA 1
ATOM 1534 C C . TYR A 1 185 ? 2.370 11.012 -4.210 1.00 98.44 185 TYR A C 1
ATOM 1536 O O . TYR A 1 185 ? 2.766 11.642 -5.189 1.00 98.44 185 TYR A O 1
ATOM 1544 N N . TYR A 1 186 ? 2.921 11.101 -3.011 1.00 98.38 186 TYR A N 1
ATOM 1545 C CA . TYR A 1 186 ? 4.172 11.796 -2.761 1.00 98.38 186 TYR A CA 1
ATOM 1546 C C . TYR A 1 186 ? 5.187 10.774 -2.273 1.00 98.38 186 TYR A C 1
ATOM 1548 O O . TYR A 1 186 ? 4.884 10.011 -1.365 1.00 98.38 186 TYR A O 1
ATOM 1556 N N . TYR A 1 187 ? 6.359 10.735 -2.888 1.00 97.69 187 TYR A N 1
ATOM 1557 C CA . TYR A 1 187 ? 7.463 9.864 -2.520 1.00 97.69 187 TYR A CA 1
ATOM 1558 C C . TYR A 1 187 ? 8.568 10.725 -1.933 1.00 97.69 187 TYR A C 1
ATOM 1560 O O . TYR A 1 187 ? 9.052 11.632 -2.604 1.00 97.69 187 TYR A O 1
ATOM 1568 N N . ASN A 1 188 ? 8.984 10.417 -0.712 1.00 97.19 188 ASN A N 1
ATOM 1569 C CA . ASN A 1 188 ? 10.196 10.949 -0.112 1.00 97.19 188 ASN A CA 1
ATOM 1570 C C . ASN A 1 188 ? 11.165 9.785 0.068 1.00 97.19 188 ASN A C 1
ATOM 1572 O O . ASN A 1 188 ? 10.879 8.856 0.826 1.00 97.19 188 ASN A O 1
ATOM 1576 N N . VAL A 1 189 ? 12.261 9.809 -0.686 1.00 95.81 189 VAL A N 1
ATOM 1577 C CA . VAL A 1 189 ? 13.292 8.775 -0.649 1.00 95.81 189 VAL A CA 1
ATOM 1578 C C . VAL A 1 189 ? 14.560 9.380 -0.071 1.00 95.81 189 VAL A C 1
ATOM 1580 O O . VAL A 1 189 ? 15.046 10.408 -0.555 1.00 95.81 189 VAL A O 1
ATOM 1583 N N . ARG A 1 190 ? 15.083 8.733 0.969 1.00 94.75 190 ARG A N 1
ATOM 1584 C CA . ARG A 1 190 ? 16.383 9.016 1.576 1.00 94.75 190 ARG A CA 1
ATOM 1585 C C . ARG A 1 190 ? 17.244 7.768 1.512 1.00 94.75 190 ARG A C 1
ATOM 1587 O O . ARG A 1 190 ? 16.731 6.683 1.775 1.00 94.75 190 ARG A O 1
ATOM 1594 N N . ARG A 1 191 ? 18.512 7.892 1.131 1.00 91.06 191 ARG A N 1
ATOM 1595 C CA . ARG A 1 191 ? 19.408 6.740 0.971 1.00 91.06 191 ARG A CA 1
ATOM 1596 C C . ARG A 1 191 ? 20.793 7.023 1.499 1.00 91.06 191 ARG A C 1
ATOM 1598 O O . ARG A 1 191 ? 21.340 8.100 1.270 1.00 91.06 191 ARG A O 1
ATOM 1605 N N . ASP A 1 192 ? 21.376 5.991 2.083 1.00 90.50 192 ASP A N 1
ATOM 1606 C CA . ASP A 1 192 ? 22.803 5.948 2.347 1.00 90.50 192 ASP A CA 1
ATOM 1607 C C . ASP A 1 192 ? 23.566 5.943 1.024 1.00 90.50 192 ASP A C 1
ATOM 1609 O O . ASP A 1 192 ? 23.060 5.481 -0.005 1.00 90.50 192 ASP A O 1
ATOM 1613 N N . ARG A 1 193 ? 24.789 6.467 1.045 1.00 85.75 193 ARG A N 1
ATOM 1614 C CA . ARG A 1 193 ? 25.669 6.553 -0.122 1.00 85.75 193 ARG A CA 1
ATOM 1615 C C . ARG A 1 193 ? 26.991 5.864 0.200 1.00 85.75 193 ARG A C 1
ATOM 1617 O O . ARG A 1 193 ? 27.430 5.957 1.346 1.00 85.75 193 ARG A O 1
ATOM 1624 N N . PRO A 1 194 ? 27.647 5.230 -0.785 1.00 83.19 194 PRO A N 1
ATOM 1625 C CA . PRO A 1 194 ? 29.008 4.743 -0.602 1.00 83.19 194 PRO A CA 1
ATOM 1626 C C . PRO A 1 194 ? 29.945 5.877 -0.162 1.00 83.19 194 PRO A C 1
ATOM 1628 O O . PRO A 1 194 ? 29.836 7.004 -0.664 1.00 83.19 194 PRO A O 1
ATOM 1631 N N . GLU A 1 195 ? 30.890 5.587 0.732 1.00 77.06 195 GLU A N 1
ATOM 1632 C CA . GLU A 1 195 ? 31.926 6.549 1.121 1.00 77.06 195 GLU A CA 1
ATOM 1633 C C . GLU A 1 195 ? 32.716 7.037 -0.106 1.00 77.06 195 GLU A C 1
ATOM 1635 O O . GLU A 1 195 ? 33.024 6.272 -1.019 1.00 77.06 195 GLU A O 1
ATOM 1640 N N . GLY A 1 196 ? 33.004 8.341 -0.163 1.00 72.31 196 GLY A N 1
ATOM 1641 C CA . GLY A 1 196 ? 33.725 8.960 -1.283 1.00 72.31 196 GLY A CA 1
ATOM 1642 C C . GLY A 1 196 ? 32.889 9.223 -2.545 1.00 72.31 196 GLY A C 1
ATOM 1643 O O . GLY A 1 196 ? 33.407 9.785 -3.511 1.00 72.31 196 GLY A O 1
ATOM 1644 N N . SER A 1 197 ? 31.594 8.886 -2.559 1.00 67.44 197 SER A N 1
ATOM 1645 C CA . SER A 1 197 ? 30.726 9.166 -3.707 1.00 67.44 197 SER A CA 1
ATOM 1646 C C . SER A 1 197 ? 30.111 10.573 -3.653 1.00 67.44 197 SER A C 1
ATOM 1648 O O . SER A 1 197 ? 29.135 10.837 -2.955 1.00 67.44 197 SER A O 1
ATOM 1650 N N . LEU A 1 198 ? 30.663 11.502 -4.439 1.00 59.56 198 LEU A N 1
ATOM 1651 C CA . LEU A 1 198 ? 30.129 12.870 -4.546 1.00 59.56 198 LEU A CA 1
ATOM 1652 C C . LEU A 1 198 ? 28.914 12.980 -5.493 1.00 59.56 198 LEU A C 1
ATOM 1654 O O . LEU A 1 198 ? 28.182 13.961 -5.416 1.00 59.56 198 LEU A O 1
ATOM 1658 N N . ASN A 1 199 ? 28.658 11.971 -6.343 1.00 57.69 199 ASN A N 1
ATOM 1659 C CA . ASN A 1 199 ? 27.712 12.071 -7.471 1.00 57.69 199 ASN A CA 1
ATOM 1660 C C . ASN A 1 199 ? 26.731 10.891 -7.645 1.00 57.69 199 ASN A C 1
ATOM 1662 O O . ASN A 1 199 ? 26.016 10.833 -8.647 1.00 57.69 199 ASN A O 1
ATOM 1666 N N . LEU A 1 200 ? 26.651 9.940 -6.708 1.00 57.47 200 LEU A N 1
ATOM 1667 C CA . LEU A 1 200 ? 25.715 8.816 -6.837 1.00 57.47 200 LEU A CA 1
ATOM 1668 C C . LEU A 1 200 ? 24.331 9.203 -6.299 1.00 57.47 200 LEU A C 1
ATOM 1670 O O . LEU A 1 200 ? 24.126 9.323 -5.098 1.00 57.47 200 LEU A O 1
ATOM 1674 N N . SER A 1 201 ? 23.417 9.442 -7.248 1.00 63.81 201 SER A N 1
ATOM 1675 C CA . SER A 1 201 ? 21.955 9.595 -7.148 1.00 63.81 201 SER A CA 1
ATOM 1676 C C . SER A 1 201 ? 21.410 10.050 -5.779 1.00 63.81 201 SER A C 1
ATOM 1678 O O . SER A 1 201 ? 21.321 9.248 -4.846 1.00 63.81 201 SER A O 1
ATOM 1680 N N . PRO A 1 202 ? 20.946 11.303 -5.650 1.00 70.81 202 PRO A N 1
ATOM 1681 C CA . PRO A 1 202 ? 20.647 11.875 -4.346 1.00 70.81 202 PRO A CA 1
ATOM 1682 C C . PRO A 1 202 ? 19.369 11.306 -3.738 1.00 70.81 202 PRO A C 1
ATOM 1684 O O . PRO A 1 202 ? 18.660 10.488 -4.325 1.00 70.81 202 PRO A O 1
ATOM 1687 N N . ASP A 1 203 ? 19.087 11.790 -2.541 1.00 88.19 203 ASP A N 1
ATOM 1688 C CA . ASP A 1 203 ? 17.744 11.827 -1.998 1.00 88.19 203 ASP A CA 1
ATOM 1689 C C . ASP A 1 203 ? 16.832 12.592 -2.957 1.00 88.19 203 ASP A C 1
ATOM 1691 O O . ASP A 1 203 ? 17.241 13.586 -3.564 1.00 88.19 203 ASP A O 1
ATOM 1695 N N . TYR A 1 204 ? 15.592 12.145 -3.108 1.00 91.94 204 TYR A N 1
ATOM 1696 C CA . TYR A 1 204 ? 14.642 12.833 -3.972 1.00 91.94 204 TYR A CA 1
ATOM 1697 C C . TYR A 1 204 ? 13.239 12.796 -3.413 1.00 91.94 204 TYR A C 1
ATOM 1699 O O . TYR A 1 204 ? 12.852 11.974 -2.577 1.00 91.94 204 TYR A O 1
ATOM 1707 N N . GLU A 1 205 ? 12.485 13.749 -3.932 1.00 95.19 205 GLU A N 1
ATOM 1708 C CA . GLU A 1 205 ? 11.077 13.935 -3.688 1.00 95.19 205 GLU A CA 1
ATOM 1709 C C . GLU A 1 205 ? 10.368 13.894 -5.028 1.00 95.19 205 GLU A C 1
ATOM 1711 O O . GLU A 1 205 ? 10.866 14.421 -6.030 1.00 95.19 205 GLU A O 1
ATOM 1716 N N . LEU A 1 206 ? 9.239 13.201 -5.066 1.00 95.75 206 LEU A N 1
ATOM 1717 C CA . LEU A 1 206 ? 8.520 12.965 -6.302 1.00 95.75 206 LEU A CA 1
ATOM 1718 C C . LEU A 1 206 ? 7.021 12.962 -6.053 1.00 95.75 206 LEU A C 1
ATOM 1720 O O . LEU A 1 206 ? 6.501 12.158 -5.280 1.00 95.75 206 LEU A O 1
ATOM 1724 N N . PHE A 1 207 ? 6.317 13.828 -6.769 1.00 98.06 207 PHE A N 1
ATOM 1725 C CA . PHE A 1 207 ? 4.868 13.796 -6.875 1.00 98.06 207 PHE A CA 1
ATOM 1726 C C . PHE A 1 207 ? 4.456 12.942 -8.066 1.00 98.06 207 PHE A C 1
ATOM 1728 O O . PHE A 1 207 ? 5.041 13.033 -9.142 1.00 98.06 207 PHE A O 1
ATOM 1735 N N . ASN A 1 208 ? 3.446 12.099 -7.881 1.00 98.19 208 ASN A N 1
ATOM 1736 C CA . ASN A 1 208 ? 2.941 11.207 -8.915 1.00 98.19 208 ASN A CA 1
ATOM 1737 C C . ASN A 1 208 ? 1.410 11.249 -8.947 1.00 98.19 208 ASN A C 1
ATOM 1739 O O . ASN A 1 208 ? 0.747 10.786 -8.013 1.00 98.19 208 ASN A O 1
ATOM 1743 N N . LEU A 1 209 ? 0.859 11.798 -10.029 1.00 98.62 209 LEU A N 1
ATOM 1744 C CA . LEU A 1 209 ? -0.563 11.744 -10.344 1.00 98.62 209 LEU A CA 1
ATOM 1745 C C . LEU A 1 209 ? -0.821 10.524 -11.224 1.00 98.62 209 LEU A C 1
ATOM 1747 O O . LEU A 1 209 ? -0.335 10.443 -12.350 1.00 98.62 209 LEU A O 1
ATOM 1751 N N . ARG A 1 210 ? -1.624 9.590 -10.722 1.00 98.44 210 ARG A N 1
ATOM 1752 C CA . ARG A 1 210 ? -1.962 8.345 -11.411 1.00 98.44 210 ARG A CA 1
ATOM 1753 C C . ARG A 1 210 ? -3.438 8.312 -11.747 1.00 98.44 210 ARG A C 1
ATOM 1755 O O . ARG A 1 210 ? -4.280 8.389 -10.854 1.00 98.44 210 ARG A O 1
ATOM 1762 N N . TYR A 1 211 ? -3.747 8.114 -13.016 1.00 98.56 211 TYR A N 1
ATOM 1763 C CA . TYR A 1 211 ? -5.074 7.750 -13.483 1.00 98.56 211 TYR A CA 1
ATOM 1764 C C . TYR A 1 211 ? -5.080 6.287 -13.913 1.00 98.56 211 TYR A C 1
ATOM 1766 O O . TYR A 1 211 ? -4.171 5.830 -14.603 1.00 98.56 211 TYR A O 1
ATOM 1774 N N . LEU A 1 212 ? -6.115 5.551 -13.526 1.00 98.38 212 LEU A N 1
ATOM 1775 C CA . LEU A 1 212 ? -6.368 4.192 -13.985 1.00 98.38 212 LEU A CA 1
ATOM 1776 C C . LEU A 1 212 ? -7.837 4.075 -14.372 1.00 98.38 212 LEU A C 1
ATOM 1778 O O . LEU A 1 212 ? -8.705 4.241 -13.524 1.00 98.38 212 LEU A O 1
ATOM 1782 N N . TYR A 1 213 ? -8.102 3.726 -15.621 1.00 98.38 213 TYR A N 1
ATOM 1783 C CA . TYR A 1 213 ? -9.380 3.211 -16.086 1.00 98.38 213 TYR A CA 1
ATOM 1784 C C . TYR A 1 213 ? -9.300 1.691 -16.217 1.00 98.38 213 TYR A C 1
ATOM 1786 O O . TYR A 1 213 ? -8.280 1.132 -16.633 1.00 98.38 213 TYR A O 1
ATOM 1794 N N . SER A 1 214 ? -10.385 1.012 -15.868 1.00 97.38 214 SER A N 1
ATOM 1795 C CA . SER A 1 214 ? -10.445 -0.438 -15.882 1.00 97.38 214 SER A CA 1
ATOM 1796 C C . SER A 1 214 ? -11.842 -0.917 -16.241 1.00 97.38 214 SER A C 1
ATOM 1798 O O . SER A 1 214 ? -12.797 -0.558 -15.568 1.00 97.38 214 SER A O 1
ATOM 1800 N N . ASP A 1 215 ? -11.934 -1.779 -17.248 1.00 97.06 215 ASP A N 1
ATOM 1801 C CA . ASP A 1 215 ? -13.124 -2.544 -17.615 1.00 97.06 215 ASP A CA 1
ATOM 1802 C C . ASP A 1 215 ? -12.701 -4.005 -17.804 1.00 97.06 215 ASP A C 1
ATOM 1804 O O . ASP A 1 215 ? -12.117 -4.380 -18.824 1.00 97.06 215 ASP A O 1
ATOM 1808 N N . ARG A 1 216 ? -12.871 -4.817 -16.755 1.00 93.56 216 ARG A N 1
ATOM 1809 C CA . ARG A 1 216 ? -12.355 -6.195 -16.701 1.00 93.56 216 ARG A CA 1
ATOM 1810 C C . ARG A 1 216 ? -13.505 -7.186 -16.673 1.00 93.56 216 ARG A C 1
ATOM 1812 O O . ARG A 1 216 ? -14.010 -7.507 -15.606 1.00 93.56 216 ARG A O 1
ATOM 1819 N N . GLY A 1 217 ? -13.896 -7.681 -17.838 1.00 93.38 217 GLY A N 1
ATOM 1820 C CA . GLY A 1 217 ? -14.777 -8.836 -17.980 1.00 93.38 217 GLY A CA 1
ATOM 1821 C C . GLY A 1 217 ? -14.005 -10.120 -18.297 1.00 93.38 217 GLY A C 1
ATOM 1822 O O . GLY A 1 217 ? -12.818 -10.089 -18.623 1.00 93.38 217 GLY A O 1
ATOM 1823 N N . ALA A 1 218 ? -14.704 -11.256 -18.241 1.00 91.06 218 ALA A N 1
ATOM 1824 C CA . ALA A 1 218 ? -14.139 -12.561 -18.599 1.00 91.06 218 ALA A CA 1
ATOM 1825 C C . ALA A 1 218 ? -13.781 -12.654 -20.095 1.00 91.06 218 ALA A C 1
ATOM 1827 O O . ALA A 1 218 ? -12.712 -13.139 -20.452 1.00 91.06 218 ALA A O 1
ATOM 1828 N N . LEU A 1 219 ? -14.657 -12.144 -20.971 1.00 94.19 219 LEU A N 1
ATOM 1829 C CA . LEU A 1 219 ? -14.470 -12.194 -22.428 1.00 94.19 219 LEU A CA 1
ATOM 1830 C C . LEU A 1 219 ? -13.634 -11.032 -22.974 1.00 94.19 219 LEU A C 1
ATOM 1832 O O . LEU A 1 219 ? -12.937 -11.181 -23.976 1.00 94.19 219 LEU A O 1
ATOM 1836 N N . LYS A 1 220 ? -13.724 -9.862 -22.336 1.00 95.25 220 LYS A N 1
ATOM 1837 C CA . LYS A 1 220 ? -13.046 -8.636 -22.756 1.00 95.25 220 LYS A CA 1
ATOM 1838 C C . LYS A 1 220 ? -12.464 -7.940 -21.542 1.00 95.25 220 LYS A C 1
ATOM 1840 O O . LYS A 1 220 ? -13.160 -7.702 -20.560 1.00 95.25 220 LYS A O 1
ATOM 1845 N N . HIS A 1 221 ? -11.201 -7.568 -21.648 1.00 96.00 221 HIS A N 1
ATOM 1846 C CA . HIS A 1 221 ? -10.488 -6.808 -20.638 1.00 96.00 221 HIS A CA 1
ATOM 1847 C C . HIS A 1 221 ? -9.807 -5.623 -21.315 1.00 96.00 221 HIS A C 1
ATOM 1849 O O . HIS A 1 221 ? -9.188 -5.748 -22.372 1.00 96.00 221 HIS A O 1
ATOM 1855 N N . THR A 1 222 ? -10.015 -4.437 -20.761 1.00 97.75 222 THR A N 1
ATOM 1856 C CA . THR A 1 222 ? -9.426 -3.197 -21.252 1.00 97.75 222 THR A CA 1
ATOM 1857 C C . THR A 1 222 ? -9.036 -2.351 -20.057 1.00 97.75 222 THR A C 1
ATOM 1859 O O . THR A 1 222 ? -9.867 -2.024 -19.209 1.00 97.75 222 THR A O 1
ATOM 1862 N N . THR A 1 223 ? -7.763 -1.989 -19.974 1.00 97.88 223 THR A N 1
ATOM 1863 C CA . THR A 1 223 ? -7.273 -1.068 -18.950 1.00 97.88 223 THR A CA 1
ATOM 1864 C C . THR A 1 223 ? -6.421 0.006 -19.587 1.00 97.88 223 THR A C 1
ATOM 1866 O O . THR A 1 223 ? -5.635 -0.264 -20.489 1.00 97.88 223 THR A O 1
ATOM 1869 N N . PHE A 1 224 ? -6.553 1.219 -19.077 1.00 98.12 224 PHE A N 1
ATOM 1870 C CA . PHE A 1 224 ? -5.713 2.342 -19.453 1.00 98.12 224 PHE A CA 1
ATOM 1871 C C . PHE A 1 224 ? -5.157 2.966 -18.183 1.00 98.12 224 PHE A C 1
ATOM 1873 O O . PHE A 1 224 ? -5.905 3.197 -17.235 1.00 98.12 224 PHE A O 1
ATOM 1880 N N . SER A 1 225 ? -3.860 3.239 -18.143 1.00 97.94 225 SER A N 1
ATOM 1881 C CA . SER A 1 225 ? -3.240 3.970 -17.044 1.00 97.94 225 SER A CA 1
ATOM 1882 C C . SER A 1 225 ? -2.380 5.103 -17.568 1.00 97.94 225 SER A C 1
ATOM 1884 O O . SER A 1 225 ? -1.632 4.902 -18.521 1.00 97.94 225 SER A O 1
ATOM 1886 N N . SER A 1 226 ? -2.441 6.247 -16.896 1.00 98.00 226 SER A N 1
ATOM 1887 C CA . SER A 1 226 ? -1.564 7.387 -17.132 1.00 98.00 226 SER A CA 1
ATOM 1888 C C . SER A 1 226 ? -0.903 7.778 -15.818 1.00 98.00 226 SER A C 1
ATOM 1890 O O . SER A 1 226 ? -1.600 7.934 -14.818 1.00 98.00 226 SER A O 1
ATOM 1892 N N . ASN A 1 227 ? 0.412 7.962 -15.815 1.00 97.38 227 ASN A N 1
ATOM 1893 C CA . ASN A 1 227 ? 1.151 8.482 -14.671 1.00 97.38 227 ASN A CA 1
ATOM 1894 C C . ASN A 1 227 ? 1.855 9.763 -15.090 1.00 97.38 227 ASN A C 1
ATOM 1896 O O . ASN A 1 227 ? 2.527 9.788 -16.119 1.00 97.38 227 ASN A O 1
ATOM 1900 N N . VAL A 1 228 ? 1.729 10.808 -14.285 1.00 98.00 228 VAL A N 1
ATOM 1901 C CA . VAL A 1 228 ? 2.528 12.018 -14.440 1.00 98.00 228 VAL A CA 1
ATOM 1902 C C . VAL A 1 228 ? 3.364 12.185 -13.190 1.00 98.00 228 VAL A C 1
ATOM 1904 O O . VAL A 1 228 ? 2.825 12.260 -12.086 1.00 98.00 228 VAL A O 1
ATOM 1907 N N . GLN A 1 229 ? 4.679 12.165 -13.369 1.00 97.50 229 GLN A N 1
ATOM 1908 C CA . GLN A 1 229 ? 5.650 12.279 -12.293 1.00 97.50 229 GLN A CA 1
ATOM 1909 C C . GLN A 1 229 ? 6.337 13.635 -12.384 1.00 97.50 229 GLN A C 1
ATOM 1911 O O . GLN A 1 229 ? 6.764 14.027 -13.469 1.00 97.50 229 GLN A O 1
ATOM 1916 N N . TRP A 1 230 ? 6.476 14.309 -11.248 1.00 97.00 230 TRP A N 1
ATOM 1917 C CA . TRP A 1 230 ? 7.194 15.571 -11.111 1.00 97.00 230 TRP A CA 1
ATOM 1918 C C . TRP A 1 230 ? 8.171 15.484 -9.945 1.00 97.00 230 TRP A C 1
ATOM 1920 O O . TRP A 1 230 ? 7.803 15.092 -8.838 1.00 97.00 230 TRP A O 1
ATOM 1930 N N . SER A 1 231 ? 9.414 15.857 -10.205 1.00 94.81 231 SER A N 1
ATOM 1931 C CA . SER A 1 231 ? 10.512 15.946 -9.250 1.00 94.81 231 SER A CA 1
ATOM 1932 C C . SER A 1 231 ? 11.406 17.126 -9.640 1.00 94.81 231 SER A C 1
ATOM 1934 O O . SER A 1 231 ? 11.303 17.643 -10.752 1.00 94.81 231 SER A O 1
ATOM 1936 N N . ASN A 1 232 ? 12.327 17.528 -8.767 1.00 90.81 232 ASN A N 1
ATOM 1937 C CA . ASN A 1 232 ? 13.255 18.629 -9.048 1.00 90.81 232 ASN A CA 1
ATOM 1938 C C . ASN A 1 232 ? 14.138 18.362 -10.280 1.00 90.81 232 ASN A C 1
ATOM 1940 O O . ASN A 1 232 ? 14.520 19.298 -10.968 1.00 90.81 232 ASN A O 1
ATOM 1944 N N . LYS A 1 233 ? 14.450 17.090 -10.566 1.00 89.56 233 LYS A N 1
ATOM 1945 C CA . LYS A 1 233 ? 15.363 16.688 -11.655 1.00 89.56 233 LYS A CA 1
ATOM 1946 C C . LYS A 1 233 ? 14.666 16.302 -12.956 1.00 89.56 233 LYS A C 1
ATOM 1948 O O . LYS A 1 233 ? 15.305 16.194 -14.002 1.00 89.56 233 LYS A O 1
ATOM 1953 N N . PHE A 1 234 ? 13.371 16.001 -12.895 1.00 93.50 234 PHE A N 1
ATOM 1954 C CA . PHE A 1 234 ? 12.624 15.576 -14.070 1.00 93.50 234 PHE A CA 1
ATOM 1955 C C . PHE A 1 234 ? 11.119 15.736 -13.894 1.00 93.50 234 PHE A C 1
ATOM 1957 O O . PHE A 1 234 ? 10.571 15.721 -12.795 1.00 93.50 234 PHE A O 1
ATOM 1964 N N . SER A 1 235 ? 10.427 15.808 -15.018 1.00 96.31 235 SER A N 1
ATOM 1965 C CA . SER A 1 235 ? 8.991 15.610 -15.121 1.00 96.31 235 SER A CA 1
ATOM 1966 C C . SER A 1 235 ? 8.728 14.672 -16.286 1.00 96.31 235 SER A C 1
ATOM 1968 O O . SER A 1 235 ? 9.244 14.903 -17.381 1.00 96.31 235 SER A O 1
ATOM 1970 N N . LYS A 1 236 ? 7.951 13.608 -16.075 1.00 95.81 236 LYS A N 1
ATOM 1971 C CA . LYS A 1 236 ? 7.670 12.618 -17.122 1.00 95.81 236 LYS A CA 1
ATOM 1972 C C . LYS A 1 236 ? 6.228 12.147 -17.116 1.00 95.81 236 LYS A C 1
ATOM 1974 O O . LYS A 1 236 ? 5.576 12.087 -16.077 1.00 95.81 236 LYS A O 1
ATOM 1979 N N . LEU A 1 237 ? 5.757 11.816 -18.308 1.00 97.00 237 LEU A N 1
ATOM 1980 C CA . LEU A 1 237 ? 4.442 11.274 -18.593 1.00 97.00 237 LEU A CA 1
ATOM 1981 C C . LEU A 1 237 ? 4.603 9.834 -19.069 1.00 97.00 237 LEU A C 1
ATOM 1983 O O . LEU A 1 237 ? 5.405 9.556 -19.957 1.00 97.00 237 LEU A O 1
ATOM 1987 N N . GLU A 1 238 ? 3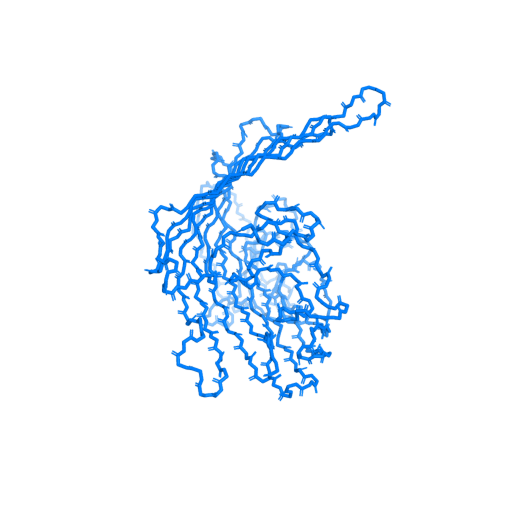.809 8.940 -18.503 1.00 96.00 238 GLU A N 1
ATOM 1988 C CA . GLU A 1 238 ? 3.712 7.541 -18.896 1.00 96.00 238 GLU A CA 1
ATOM 1989 C C . GLU A 1 238 ? 2.264 7.211 -19.205 1.00 96.00 238 GLU A C 1
ATOM 1991 O O . GLU A 1 238 ? 1.369 7.532 -18.425 1.00 96.00 238 GLU A O 1
ATOM 1996 N N . MET A 1 239 ? 2.038 6.505 -20.300 1.00 97.06 239 MET A N 1
ATOM 1997 C CA . MET A 1 239 ? 0.744 5.968 -20.677 1.00 97.06 239 MET A CA 1
ATOM 1998 C C . MET A 1 239 ? 0.890 4.491 -21.002 1.00 97.06 239 MET A C 1
ATOM 2000 O O . MET A 1 239 ? 1.842 4.059 -21.651 1.00 97.06 239 MET A O 1
ATOM 2004 N N . LYS A 1 240 ? -0.083 3.703 -20.558 1.00 96.69 240 LYS A N 1
ATOM 2005 C CA . LYS A 1 240 ? -0.164 2.282 -20.864 1.00 96.69 240 LYS A CA 1
ATOM 2006 C C . LYS A 1 240 ? -1.596 1.898 -21.177 1.00 96.69 240 LYS A C 1
ATOM 2008 O O . LYS A 1 240 ? -2.508 2.220 -20.416 1.00 96.69 240 LYS A O 1
ATOM 2013 N N . PHE A 1 241 ? -1.768 1.163 -22.263 1.00 97.06 241 PHE A N 1
ATOM 2014 C CA . PHE A 1 241 ? -3.031 0.578 -22.673 1.00 97.06 241 PHE A CA 1
ATOM 2015 C C . PHE A 1 241 ? -2.869 -0.937 -22.772 1.00 97.06 241 PHE A C 1
ATOM 2017 O O . PHE A 1 241 ? -2.006 -1.420 -23.499 1.00 97.06 241 PHE A O 1
ATOM 2024 N N . ASP A 1 242 ? -3.691 -1.681 -22.040 1.00 96.44 242 ASP A N 1
ATOM 2025 C CA . ASP A 1 242 ? -3.737 -3.140 -22.102 1.00 96.44 242 ASP A CA 1
ATOM 2026 C C . ASP A 1 242 ? -5.122 -3.573 -22.602 1.00 96.44 242 ASP A C 1
ATOM 2028 O O . ASP A 1 242 ? -6.155 -3.128 -22.091 1.00 96.44 242 ASP A O 1
ATOM 2032 N N . PHE A 1 243 ? -5.137 -4.469 -23.584 1.00 97.38 243 PHE A N 1
ATOM 2033 C CA . PHE A 1 243 ? -6.332 -5.056 -24.171 1.00 97.38 243 PHE A CA 1
ATOM 2034 C C . PHE A 1 243 ? -6.212 -6.574 -24.207 1.00 97.38 243 PHE A C 1
ATOM 2036 O O . PHE A 1 243 ? -5.178 -7.123 -24.586 1.00 97.38 243 PHE A O 1
ATOM 2043 N N . ARG A 1 244 ? -7.296 -7.265 -23.867 1.00 97.19 244 ARG A N 1
ATOM 2044 C CA . ARG A 1 244 ? -7.417 -8.712 -24.005 1.00 97.19 244 ARG A CA 1
ATOM 2045 C C . ARG A 1 244 ? -8.822 -9.079 -24.471 1.00 97.19 244 ARG A C 1
ATOM 2047 O O . ARG A 1 244 ? -9.806 -8.548 -23.955 1.00 97.19 244 ARG A O 1
ATOM 2054 N N . ARG A 1 245 ? -8.914 -10.047 -25.384 1.00 97.12 245 ARG A N 1
ATOM 2055 C CA . ARG A 1 245 ? -10.174 -10.666 -25.811 1.00 97.12 245 ARG A CA 1
ATOM 2056 C C . ARG A 1 245 ? -10.042 -12.186 -25.871 1.00 97.12 245 ARG A C 1
ATOM 2058 O O . ARG A 1 245 ? -9.087 -12.685 -26.459 1.00 97.12 245 ARG A O 1
ATOM 2065 N N . LEU A 1 246 ? -11.003 -12.892 -25.280 1.00 97.38 246 LEU A N 1
ATOM 2066 C CA . LEU A 1 246 ? -11.173 -14.338 -25.410 1.00 97.38 246 LEU A CA 1
ATOM 2067 C C . LEU A 1 246 ? -12.148 -14.624 -26.560 1.00 97.38 246 LEU A C 1
ATOM 2069 O O . LEU A 1 246 ? -13.220 -14.016 -26.631 1.00 97.38 246 LEU A O 1
ATOM 2073 N N . PHE A 1 247 ? -11.770 -15.513 -27.471 1.00 96.50 247 PHE A N 1
ATOM 2074 C CA . PHE A 1 247 ? -12.612 -15.944 -28.586 1.00 96.50 247 PHE A CA 1
ATOM 2075 C C . PHE A 1 247 ? -13.411 -17.198 -28.222 1.00 96.50 247 PHE A C 1
ATOM 2077 O O . PHE A 1 247 ? -13.069 -17.914 -27.284 1.00 96.50 247 PHE A O 1
ATOM 2084 N N . ALA A 1 248 ? -14.462 -17.490 -28.992 1.00 95.44 248 ALA A N 1
ATOM 2085 C CA . ALA A 1 248 ? -15.284 -18.687 -28.792 1.00 95.44 248 ALA A CA 1
ATOM 2086 C C . ALA A 1 248 ? -14.484 -19.996 -28.943 1.00 95.44 248 ALA A C 1
ATOM 2088 O O . ALA A 1 248 ? -14.810 -20.989 -28.308 1.00 95.44 248 ALA A O 1
ATOM 2089 N N . SER A 1 249 ? -13.397 -19.973 -29.721 1.00 95.69 249 SER A N 1
ATOM 2090 C CA . SER A 1 249 ? -12.424 -21.068 -29.839 1.00 95.69 249 SER A CA 1
ATOM 2091 C C . SER A 1 249 ? -11.622 -21.335 -28.556 1.00 95.69 249 SER A C 1
ATOM 2093 O O . SER A 1 249 ? -10.830 -22.270 -28.523 1.00 95.69 249 SER A O 1
ATOM 2095 N N . GLY A 1 250 ? -11.748 -20.490 -27.527 1.00 94.25 250 GLY A N 1
ATOM 2096 C CA . GLY A 1 250 ? -10.940 -20.539 -26.307 1.00 94.25 250 GLY A CA 1
ATOM 2097 C C . GLY A 1 250 ? -9.567 -19.869 -26.432 1.00 94.25 250 GLY A C 1
ATOM 2098 O O . GLY A 1 250 ? -8.866 -19.731 -25.431 1.00 94.25 250 GLY A O 1
ATOM 2099 N N . SER A 1 251 ? -9.173 -19.402 -27.623 1.00 95.75 251 SER A N 1
ATOM 2100 C CA . SER A 1 251 ? -7.922 -18.657 -27.800 1.00 95.75 251 SER A CA 1
ATOM 2101 C C . SER A 1 251 ? -8.047 -17.210 -27.310 1.00 95.75 251 SER A C 1
ATOM 2103 O O . SER A 1 251 ? -9.128 -1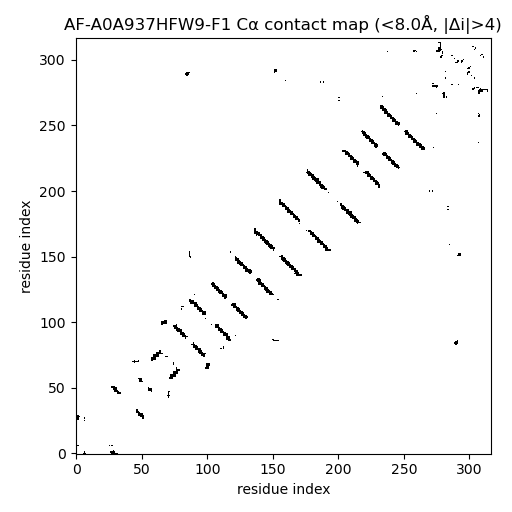6.616 -27.314 1.00 95.75 251 SER A O 1
ATOM 2105 N N . GLN A 1 252 ? -6.928 -16.624 -26.878 1.00 96.19 252 GLN A N 1
ATOM 2106 C CA . GLN A 1 252 ? -6.886 -15.273 -26.320 1.00 96.19 252 GLN A CA 1
ATOM 2107 C C . GLN A 1 252 ? -5.960 -14.373 -27.138 1.00 96.19 252 GLN A C 1
ATOM 2109 O O . GLN A 1 252 ? -4.775 -14.659 -27.285 1.00 96.19 252 GLN A O 1
ATOM 2114 N N . PHE A 1 253 ? -6.474 -13.230 -27.585 1.00 96.44 253 PHE A N 1
ATOM 2115 C CA . PHE A 1 253 ? -5.648 -12.142 -28.102 1.00 96.44 253 PHE A CA 1
ATOM 2116 C C . PHE A 1 253 ? -5.341 -11.149 -26.984 1.00 96.44 253 PHE A C 1
ATOM 2118 O O . PHE A 1 253 ? -6.243 -10.752 -26.244 1.00 96.44 253 PHE A O 1
ATOM 2125 N N . THR A 1 254 ? -4.077 -10.744 -26.858 1.00 95.81 254 THR A N 1
ATOM 2126 C CA . THR A 1 254 ? -3.629 -9.752 -25.870 1.00 95.81 254 THR A CA 1
ATOM 2127 C C . THR A 1 254 ? -2.711 -8.745 -26.543 1.00 95.81 254 THR A C 1
ATOM 2129 O O . THR A 1 254 ? -1.779 -9.141 -27.234 1.00 95.81 254 THR A O 1
ATOM 2132 N N . ALA A 1 255 ? -2.947 -7.460 -26.304 1.00 95.00 255 ALA A N 1
ATOM 2133 C CA . ALA A 1 255 ? -2.103 -6.371 -26.767 1.00 95.00 255 ALA A CA 1
ATOM 2134 C C . ALA A 1 255 ? -1.792 -5.428 -25.600 1.00 95.00 255 ALA A C 1
ATOM 2136 O O . ALA A 1 255 ? -2.675 -5.105 -24.805 1.00 95.00 255 ALA A O 1
ATOM 2137 N N . ARG A 1 256 ? -0.538 -4.982 -25.508 1.00 93.00 256 ARG A N 1
ATOM 2138 C CA . ARG A 1 256 ? -0.073 -3.975 -24.550 1.00 93.00 256 ARG A CA 1
ATOM 2139 C C . ARG A 1 256 ? 0.683 -2.906 -25.317 1.00 93.00 256 ARG A C 1
ATOM 2141 O O . ARG A 1 256 ? 1.605 -3.226 -26.056 1.00 93.00 256 ARG A O 1
ATOM 2148 N N . VAL A 1 257 ? 0.309 -1.653 -25.109 1.00 94.44 257 VAL A N 1
ATOM 2149 C CA . VAL A 1 257 ? 0.979 -0.484 -25.679 1.00 94.44 257 VAL A CA 1
ATOM 2150 C C . VAL A 1 257 ? 1.483 0.373 -24.529 1.00 94.44 257 VAL A C 1
ATOM 2152 O O . VAL A 1 257 ? 0.737 0.645 -23.587 1.00 94.44 257 VAL A O 1
ATOM 2155 N N . PHE A 1 258 ? 2.744 0.784 -24.602 1.00 94.31 258 PHE A N 1
ATOM 2156 C CA . PHE A 1 258 ? 3.369 1.695 -23.652 1.00 94.31 258 PHE A CA 1
ATOM 2157 C C . PHE A 1 258 ? 3.938 2.900 -24.401 1.00 94.31 258 PHE A C 1
ATOM 2159 O O . PHE A 1 258 ? 4.537 2.739 -25.462 1.00 94.31 258 PHE A O 1
ATOM 2166 N N . ALA A 1 259 ? 3.760 4.090 -23.837 1.00 94.75 259 ALA A N 1
ATOM 2167 C CA . ALA A 1 259 ? 4.366 5.323 -24.315 1.00 94.75 259 ALA A CA 1
ATOM 2168 C C . ALA A 1 259 ? 4.858 6.141 -23.117 1.00 94.75 259 ALA A C 1
ATOM 2170 O O . ALA A 1 259 ? 4.126 6.323 -22.144 1.00 94.75 259 ALA A O 1
ATOM 2171 N N . GLY A 1 260 ? 6.089 6.639 -23.191 1.00 94.44 260 GLY A N 1
ATOM 2172 C CA . GLY A 1 260 ? 6.706 7.463 -22.156 1.00 94.44 260 GLY A CA 1
ATOM 2173 C C . GLY A 1 260 ? 7.368 8.691 -22.771 1.00 94.44 260 GLY A C 1
ATOM 2174 O O . GLY A 1 260 ? 7.940 8.604 -23.855 1.00 94.44 260 GLY A O 1
ATOM 2175 N N . LYS A 1 261 ? 7.282 9.841 -22.099 1.00 95.19 261 LYS A N 1
ATOM 2176 C CA . LYS A 1 261 ? 7.948 11.078 -22.525 1.00 95.19 261 LYS A CA 1
ATOM 2177 C C . LYS A 1 261 ? 8.421 11.883 -21.322 1.00 95.19 261 LYS A C 1
ATOM 2179 O O . LYS A 1 261 ? 7.640 12.161 -20.413 1.00 95.19 261 LYS A O 1
ATOM 2184 N N . PHE A 1 262 ? 9.674 12.323 -21.355 1.00 96.25 262 PHE A N 1
ATOM 2185 C CA . PHE A 1 262 ? 10.148 13.381 -20.470 1.00 96.25 262 PHE A CA 1
ATOM 2186 C C . PHE A 1 262 ? 9.641 14.737 -20.967 1.00 96.25 262 PHE A C 1
ATOM 2188 O O . PHE A 1 262 ? 9.820 15.097 -22.129 1.00 96.25 262 PHE A O 1
ATOM 2195 N N . ILE A 1 263 ? 8.971 15.474 -20.085 1.00 95.25 263 ILE A N 1
ATOM 2196 C CA . ILE A 1 263 ? 8.565 16.868 -20.301 1.00 95.25 263 ILE A CA 1
ATOM 2197 C C . ILE A 1 263 ? 9.740 17.787 -19.955 1.00 95.25 263 ILE A C 1
ATOM 2199 O O . ILE A 1 263 ? 10.030 18.731 -20.679 1.00 95.25 263 ILE A O 1
ATOM 2203 N N . HIS A 1 264 ? 10.435 17.469 -18.863 1.00 93.50 264 HIS A N 1
ATOM 2204 C CA . HIS A 1 264 ? 11.666 18.116 -18.431 1.00 93.50 264 HIS A CA 1
ATOM 2205 C C . HIS A 1 264 ? 12.608 17.040 -17.906 1.00 93.50 264 HIS A C 1
ATOM 2207 O O . HIS A 1 264 ? 12.168 16.201 -17.122 1.00 93.50 264 HIS A O 1
ATOM 2213 N N . HIS A 1 265 ? 13.867 17.034 -18.334 1.00 91.06 265 HIS A N 1
ATOM 2214 C CA . HIS A 1 265 ? 14.885 16.112 -17.837 1.00 91.06 265 HIS A CA 1
ATOM 2215 C C . HIS A 1 265 ? 16.264 16.505 -18.376 1.00 91.06 265 HIS A C 1
ATOM 2217 O O . HIS A 1 265 ? 16.402 16.746 -19.575 1.00 91.06 265 HIS A O 1
ATOM 2223 N N . ASN A 1 266 ? 17.276 16.546 -17.509 1.00 85.44 266 ASN A N 1
ATOM 2224 C CA . ASN A 1 266 ? 18.661 16.776 -17.910 1.00 85.44 266 ASN A CA 1
ATOM 2225 C C . ASN A 1 266 ? 19.490 15.491 -17.767 1.00 85.44 266 ASN A C 1
ATOM 2227 O O . ASN A 1 266 ? 19.998 15.185 -16.689 1.00 85.44 266 ASN A O 1
ATOM 2231 N N . GLN A 1 267 ? 19.679 14.777 -18.878 1.00 80.62 267 GLN A N 1
ATOM 2232 C CA . GLN A 1 267 ? 20.434 13.516 -18.913 1.00 80.62 267 GLN A CA 1
ATOM 2233 C C . GLN A 1 267 ? 21.903 13.665 -18.500 1.00 80.62 267 GLN A C 1
ATOM 2235 O O . GLN A 1 267 ? 22.501 12.709 -18.014 1.00 80.62 267 GLN A O 1
ATOM 2240 N N . ARG A 1 268 ? 22.499 14.857 -18.671 1.00 81.81 268 ARG A N 1
ATOM 2241 C CA . ARG A 1 268 ? 23.883 15.112 -18.235 1.00 81.81 268 ARG A CA 1
ATOM 2242 C C . ARG A 1 268 ? 24.003 15.194 -16.716 1.00 81.81 268 ARG A C 1
ATOM 2244 O O . ARG A 1 268 ? 25.085 14.976 -16.189 1.00 81.81 268 ARG A O 1
ATOM 2251 N N . GLU A 1 269 ? 22.916 15.528 -16.024 1.00 81.69 269 GLU A N 1
ATOM 2252 C CA . GLU A 1 269 ? 22.894 15.598 -14.565 1.00 81.69 269 GLU A CA 1
ATOM 2253 C C . GLU A 1 269 ? 22.667 14.215 -13.944 1.00 81.69 269 GLU A C 1
ATOM 2255 O O . GLU A 1 269 ? 23.306 13.857 -12.957 1.00 81.69 269 GLU A O 1
ATOM 2260 N N . THR A 1 270 ? 21.737 13.428 -14.492 1.00 82.38 270 THR A N 1
ATOM 2261 C CA . THR A 1 270 ? 21.475 12.069 -14.014 1.00 82.38 270 THR A CA 1
ATOM 2262 C C . THR A 1 270 ? 20.691 11.254 -15.036 1.00 82.38 270 THR A C 1
ATOM 2264 O O . THR A 1 270 ? 19.766 11.772 -15.648 1.00 82.38 270 THR A O 1
ATOM 2267 N N . GLN A 1 271 ? 21.017 9.965 -15.146 1.00 86.25 271 GLN A N 1
ATOM 2268 C CA . GLN A 1 271 ? 20.265 8.972 -15.928 1.00 86.25 271 GLN A CA 1
ATOM 2269 C C . GLN A 1 271 ? 19.426 8.036 -15.033 1.00 86.25 271 GLN A C 1
ATOM 2271 O O . GLN A 1 271 ? 18.816 7.072 -15.485 1.00 86.25 271 GLN A O 1
ATOM 2276 N N . TYR A 1 272 ? 19.407 8.279 -13.716 1.00 86.00 272 TYR A N 1
ATOM 2277 C CA . TYR A 1 272 ? 18.816 7.361 -12.733 1.00 86.00 272 TYR A CA 1
ATOM 2278 C C . TYR A 1 272 ? 17.289 7.209 -12.868 1.00 86.00 272 TYR A C 1
ATOM 2280 O O . TYR A 1 272 ? 16.713 6.221 -12.411 1.00 86.00 272 TYR A O 1
ATOM 2288 N N . PHE A 1 273 ? 16.628 8.183 -13.495 1.00 89.25 273 PHE A N 1
ATOM 2289 C CA . PHE A 1 273 ? 15.170 8.233 -13.647 1.00 89.25 273 PHE A CA 1
ATOM 2290 C C . PHE A 1 273 ? 14.691 7.853 -15.052 1.00 89.25 273 PHE A C 1
ATOM 2292 O O . PHE A 1 273 ? 13.481 7.913 -15.317 1.00 89.25 273 PHE A O 1
ATOM 2299 N N . ASP A 1 274 ? 15.630 7.475 -15.922 1.00 89.25 274 ASP A N 1
ATOM 2300 C CA . ASP A 1 274 ? 15.424 7.201 -17.338 1.00 89.25 274 ASP A CA 1
ATOM 2301 C C . ASP A 1 274 ? 14.511 5.996 -17.538 1.00 89.25 274 ASP A C 1
ATOM 2303 O O . ASP A 1 274 ? 14.471 5.062 -16.728 1.00 89.25 274 ASP A O 1
ATOM 2307 N N . PHE A 1 275 ? 13.760 6.038 -18.637 1.00 88.50 275 PHE A N 1
ATOM 2308 C CA . PHE A 1 275 ? 12.995 4.885 -19.081 1.00 88.50 275 PHE A CA 1
ATOM 2309 C C . PHE A 1 275 ? 13.944 3.768 -19.495 1.00 88.50 275 PHE A C 1
ATOM 2311 O O . PHE A 1 275 ? 14.938 4.011 -20.173 1.00 88.50 275 PHE A O 1
ATOM 2318 N N . ASN A 1 276 ? 13.592 2.541 -19.141 1.00 83.19 276 ASN A N 1
ATOM 2319 C CA . ASN A 1 276 ? 14.314 1.352 -19.556 1.00 83.19 276 ASN A CA 1
ATOM 2320 C C . ASN A 1 276 ? 13.391 0.392 -20.308 1.00 83.19 276 ASN A C 1
ATOM 2322 O O . ASN A 1 276 ? 12.175 0.334 -20.091 1.00 83.19 276 ASN A O 1
ATOM 2326 N N . LEU A 1 277 ? 13.985 -0.365 -21.228 1.00 77.88 277 LEU A N 1
ATOM 2327 C CA . LEU A 1 277 ? 13.251 -1.312 -22.061 1.00 77.88 277 LEU A CA 1
ATOM 2328 C C . LEU A 1 277 ? 13.049 -2.648 -21.347 1.00 77.88 277 LEU A C 1
ATOM 2330 O O . LEU A 1 277 ? 11.933 -3.166 -21.358 1.00 77.88 277 LEU A O 1
ATOM 2334 N N . ASP A 1 278 ? 14.093 -3.179 -20.717 1.00 70.69 278 ASP A N 1
ATOM 2335 C CA . ASP A 1 278 ? 14.150 -4.534 -20.164 1.00 70.69 278 ASP A CA 1
ATOM 2336 C C . ASP A 1 278 ? 14.237 -4.568 -18.629 1.00 70.69 278 ASP A C 1
ATOM 2338 O O . ASP A 1 278 ? 13.539 -5.361 -17.991 1.00 70.69 278 ASP A O 1
ATOM 2342 N N . ARG A 1 279 ? 15.034 -3.678 -18.020 1.00 77.12 279 ARG A N 1
ATOM 2343 C CA . ARG A 1 279 ? 15.161 -3.551 -16.562 1.00 77.12 279 ARG A CA 1
ATOM 2344 C C . ARG A 1 279 ? 14.779 -2.144 -16.089 1.00 77.12 279 ARG A C 1
ATOM 2346 O O . ARG A 1 279 ? 15.621 -1.251 -16.104 1.00 77.12 279 ARG A O 1
ATOM 2353 N N . PRO A 1 280 ? 13.535 -1.929 -15.624 1.00 80.75 280 PRO A N 1
ATOM 2354 C CA . PRO A 1 280 ? 13.108 -0.631 -15.111 1.00 80.75 280 PRO A CA 1
ATOM 2355 C C . PRO A 1 280 ? 13.961 -0.211 -13.911 1.00 80.75 280 PRO A C 1
ATOM 2357 O O . PRO A 1 280 ? 14.230 -1.018 -13.013 1.00 80.75 280 PRO A O 1
ATOM 2360 N N . THR A 1 281 ? 14.327 1.067 -13.864 1.00 81.50 281 THR A N 1
ATOM 2361 C CA . THR A 1 281 ? 14.968 1.676 -12.697 1.00 81.50 281 THR A CA 1
ATOM 2362 C C . THR A 1 281 ? 13.990 1.649 -11.519 1.00 81.50 281 THR A C 1
ATOM 2364 O O . THR A 1 281 ? 12.879 2.176 -11.574 1.00 81.50 281 THR A O 1
ATOM 2367 N N . ASP A 1 282 ? 14.371 0.998 -10.418 1.00 86.88 282 ASP A N 1
ATOM 2368 C CA . ASP A 1 282 ? 13.522 0.868 -9.223 1.00 86.88 282 ASP A CA 1
ATOM 2369 C C . ASP A 1 282 ? 13.662 2.065 -8.275 1.00 86.88 282 ASP A C 1
ATOM 2371 O O . ASP A 1 282 ? 13.740 1.921 -7.057 1.00 86.88 282 ASP A O 1
ATOM 2375 N N . TYR A 1 283 ? 13.687 3.277 -8.826 1.00 89.12 283 TYR A N 1
ATOM 2376 C CA . TYR A 1 283 ? 13.824 4.498 -8.033 1.00 89.12 283 TYR A CA 1
ATOM 2377 C C . TYR A 1 283 ? 12.587 4.769 -7.154 1.00 89.12 283 TYR A C 1
ATOM 2379 O O . TYR A 1 283 ? 12.629 5.568 -6.230 1.00 89.12 283 TYR A O 1
ATOM 2387 N N . LEU A 1 284 ? 11.448 4.113 -7.362 1.00 91.00 284 LEU A N 1
ATOM 2388 C CA . LEU A 1 284 ? 10.330 4.214 -6.409 1.00 91.00 284 LEU A CA 1
ATOM 2389 C C . LEU A 1 284 ? 10.402 3.163 -5.293 1.00 91.00 284 LEU A C 1
ATOM 2391 O O . LEU A 1 284 ? 9.515 3.137 -4.440 1.00 91.00 284 LEU A O 1
ATOM 2395 N N . PHE A 1 285 ? 11.413 2.286 -5.313 1.00 89.75 285 PHE A N 1
ATOM 2396 C CA . PHE A 1 285 ? 11.555 1.124 -4.433 1.00 89.75 285 PHE A CA 1
ATOM 2397 C C . PHE A 1 285 ? 10.285 0.260 -4.348 1.00 89.75 285 PHE A C 1
ATOM 2399 O O . PHE A 1 285 ? 10.011 -0.398 -3.339 1.00 89.75 285 PHE A O 1
ATOM 2406 N N . GLN A 1 286 ? 9.503 0.242 -5.426 1.00 86.00 286 GLN A N 1
ATOM 2407 C CA . GLN A 1 286 ? 8.155 -0.322 -5.452 1.00 86.00 286 GLN A CA 1
ATOM 2408 C C . GLN A 1 286 ? 8.133 -1.784 -5.903 1.00 86.00 286 GLN A C 1
ATOM 2410 O O . GLN A 1 286 ? 7.125 -2.467 -5.713 1.00 86.00 286 GLN A O 1
ATOM 2415 N N . TYR A 1 287 ? 9.221 -2.269 -6.502 1.00 87.12 287 TYR A N 1
ATOM 2416 C CA . TYR A 1 287 ? 9.319 -3.651 -6.948 1.00 87.12 287 TYR A CA 1
ATOM 2417 C C . TYR A 1 287 ? 9.831 -4.569 -5.835 1.00 87.12 287 TYR A C 1
ATOM 2419 O O . TYR A 1 287 ? 10.541 -4.153 -4.918 1.00 87.12 287 TYR A O 1
ATOM 2427 N N . ASN A 1 288 ? 9.453 -5.845 -5.903 1.00 84.62 288 ASN A N 1
ATOM 2428 C CA . ASN A 1 288 ? 9.851 -6.870 -4.935 1.00 84.62 288 ASN A CA 1
ATOM 2429 C C . ASN A 1 288 ? 11.120 -7.592 -5.402 1.00 84.62 288 ASN A C 1
ATOM 2431 O O . ASN A 1 288 ? 11.119 -8.807 -5.561 1.00 84.62 288 ASN A O 1
ATOM 2435 N N . TYR A 1 289 ? 12.182 -6.830 -5.662 1.00 87.69 289 TYR A N 1
ATOM 2436 C CA . TYR A 1 289 ? 13.481 -7.399 -5.999 1.00 87.69 289 TYR A CA 1
ATOM 2437 C C . TYR A 1 289 ? 14.180 -7.957 -4.755 1.00 87.69 289 TYR A C 1
ATOM 2439 O O . TYR A 1 289 ? 14.215 -7.293 -3.716 1.00 87.69 289 TYR A O 1
ATOM 2447 N N . PHE A 1 290 ? 14.776 -9.140 -4.902 1.00 87.81 290 PHE A N 1
ATOM 2448 C CA . PHE A 1 290 ? 15.682 -9.764 -3.945 1.00 87.81 290 PHE A CA 1
ATOM 2449 C C . PHE A 1 290 ? 17.053 -9.078 -3.970 1.00 87.81 290 PHE A C 1
ATOM 2451 O O . PHE A 1 290 ? 17.494 -8.602 -2.934 1.00 87.81 290 PHE A O 1
ATOM 2458 N N . GLY A 1 291 ? 17.686 -8.952 -5.142 1.00 88.19 291 GLY A N 1
ATOM 2459 C CA . GLY A 1 291 ? 18.918 -8.173 -5.351 1.00 88.19 291 GLY A CA 1
ATOM 2460 C C . GLY A 1 291 ? 18.674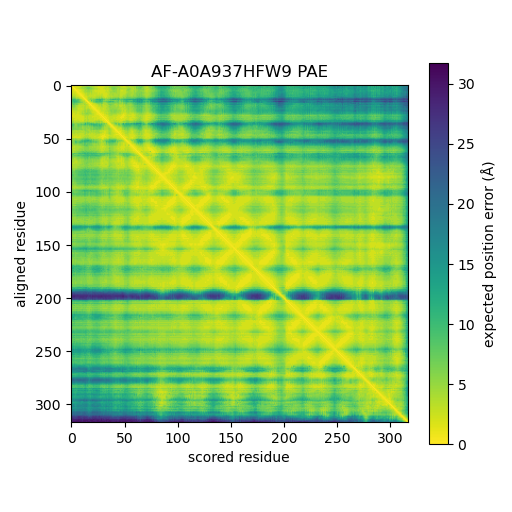 -6.966 -6.261 1.00 88.19 291 GLY A C 1
ATOM 2461 O O . GLY A 1 291 ? 18.559 -7.124 -7.474 1.00 88.19 291 GLY A O 1
ATOM 2462 N N . ARG A 1 292 ? 18.519 -5.765 -5.689 1.00 88.56 292 ARG A N 1
ATOM 2463 C CA . ARG A 1 292 ? 18.178 -4.530 -6.433 1.00 88.56 292 ARG A CA 1
ATOM 2464 C C . ARG A 1 292 ? 19.351 -3.974 -7.234 1.00 88.56 292 ARG A C 1
ATOM 2466 O O . ARG A 1 292 ? 19.141 -3.524 -8.363 1.00 88.56 292 ARG A O 1
ATOM 2473 N N . SER A 1 293 ? 20.546 -4.045 -6.665 1.00 87.38 293 SER A N 1
ATOM 2474 C CA . SER A 1 293 ? 21.780 -3.483 -7.224 1.00 87.38 293 SER A CA 1
ATOM 2475 C C . SER A 1 293 ? 22.594 -4.516 -8.012 1.00 87.38 293 SER A C 1
ATOM 2477 O O . SER A 1 293 ? 23.564 -4.165 -8.673 1.00 87.38 293 SER A O 1
ATOM 2479 N N . GLU A 1 294 ? 22.148 -5.778 -8.047 1.00 88.88 294 GLU A N 1
ATOM 2480 C CA . GLU A 1 294 ? 22.857 -6.853 -8.747 1.00 88.88 294 GLU A CA 1
ATOM 2481 C C . GLU A 1 294 ? 22.845 -6.693 -10.265 1.00 88.88 294 GLU A C 1
ATOM 2483 O O . GLU A 1 294 ? 21.781 -6.690 -10.901 1.00 88.88 294 GLU A O 1
ATOM 2488 N N . THR A 1 295 ? 24.040 -6.653 -10.851 1.00 83.44 295 THR A N 1
ATOM 2489 C CA . THR A 1 295 ? 24.280 -6.603 -12.302 1.00 83.44 295 THR A CA 1
ATOM 2490 C C . THR A 1 295 ? 24.694 -7.956 -12.885 1.00 83.44 295 THR A C 1
ATOM 2492 O O . THR A 1 295 ? 24.531 -8.174 -14.086 1.00 83.44 295 THR A O 1
ATOM 2495 N N . THR A 1 296 ? 25.156 -8.894 -12.049 1.00 83.56 296 THR A N 1
ATOM 2496 C CA . THR A 1 296 ? 25.591 -10.244 -12.447 1.00 83.56 296 THR A CA 1
ATOM 2497 C C . THR A 1 296 ? 24.936 -11.342 -11.591 1.00 83.56 296 THR A C 1
ATOM 2499 O O . THR A 1 296 ? 24.178 -11.067 -10.661 1.00 83.56 296 THR A O 1
ATOM 2502 N N . GLY A 1 297 ? 25.140 -12.615 -11.949 1.00 87.31 297 GLY A N 1
ATOM 2503 C CA . GLY A 1 297 ? 24.584 -13.757 -11.210 1.00 87.31 297 GLY A CA 1
ATOM 2504 C C . GLY A 1 297 ? 23.061 -13.924 -11.335 1.00 87.31 297 GLY A C 1
ATOM 2505 O O . GLY A 1 297 ? 22.404 -13.269 -12.147 1.00 87.31 297 GLY A O 1
ATOM 2506 N N . ILE A 1 298 ? 22.485 -14.827 -10.534 1.00 85.81 298 ILE A N 1
ATOM 2507 C CA . ILE A 1 298 ? 21.057 -15.208 -10.598 1.00 85.81 298 ILE A CA 1
ATOM 2508 C C . ILE A 1 298 ? 20.141 -14.039 -10.209 1.00 85.81 298 ILE A C 1
ATOM 2510 O O . ILE A 1 298 ? 19.119 -13.801 -10.851 1.00 85.81 298 ILE A O 1
ATOM 2514 N N . PHE A 1 299 ? 20.521 -13.250 -9.203 1.00 85.19 299 PHE A N 1
ATOM 2515 C CA . PHE A 1 299 ? 19.717 -12.121 -8.730 1.00 85.19 299 PHE A CA 1
ATOM 2516 C C . PHE A 1 299 ? 19.650 -10.955 -9.730 1.00 85.19 299 PHE A C 1
ATOM 2518 O O . PHE A 1 299 ? 18.715 -10.159 -9.671 1.00 85.19 299 PHE A O 1
ATOM 2525 N N . SER A 1 300 ? 20.554 -10.881 -10.710 1.00 81.00 300 SER A N 1
ATOM 2526 C CA . SER A 1 300 ? 20.448 -9.905 -11.806 1.00 81.00 300 SER A CA 1
ATOM 2527 C C . SER A 1 300 ? 19.376 -10.245 -12.850 1.00 81.00 300 SER A C 1
ATOM 2529 O O . SER A 1 300 ? 19.029 -9.395 -13.671 1.00 81.00 300 SER A O 1
ATOM 2531 N N . GLN A 1 301 ? 18.850 -11.475 -12.836 1.00 82.56 301 GLN A N 1
ATOM 2532 C CA . GLN A 1 301 ? 17.922 -12.005 -13.845 1.00 82.56 301 GLN A CA 1
ATOM 2533 C C . GLN A 1 301 ? 16.444 -11.797 -13.475 1.00 82.56 301 GLN A C 1
ATOM 2535 O O . GLN A 1 301 ? 15.551 -12.366 -14.099 1.00 82.56 301 GLN A O 1
ATOM 2540 N N . GLN A 1 302 ? 16.165 -10.999 -12.444 1.00 84.31 302 GLN A N 1
ATOM 2541 C CA . GLN A 1 302 ? 14.806 -10.700 -12.003 1.00 84.31 302 GLN A CA 1
ATOM 2542 C C . GLN A 1 302 ? 14.082 -9.819 -13.028 1.00 84.31 302 GLN A C 1
ATOM 2544 O O . GLN A 1 302 ? 14.589 -8.770 -13.418 1.00 84.31 302 GLN A O 1
ATOM 2549 N N . ILE A 1 303 ? 12.875 -10.225 -13.428 1.00 80.88 303 ILE A N 1
ATOM 2550 C CA . ILE A 1 303 ? 12.083 -9.521 -14.443 1.00 80.88 303 ILE A CA 1
ATOM 2551 C C . ILE A 1 303 ? 10.871 -8.859 -13.798 1.00 80.88 303 ILE A C 1
ATOM 2553 O O . ILE A 1 303 ? 10.067 -9.504 -13.121 1.00 80.88 303 ILE A O 1
ATOM 2557 N N . VAL A 1 304 ? 10.694 -7.573 -14.088 1.00 81.75 304 VAL A N 1
ATOM 2558 C CA . VAL A 1 304 ? 9.491 -6.811 -13.759 1.00 81.75 304 VAL A CA 1
ATOM 2559 C C . VAL A 1 304 ? 8.931 -6.218 -15.042 1.00 81.75 304 VAL A C 1
ATOM 2561 O O . VAL A 1 304 ? 9.585 -5.431 -15.717 1.00 81.75 304 VAL A O 1
ATOM 2564 N N . MET A 1 305 ? 7.682 -6.560 -15.357 1.00 80.69 305 MET A N 1
ATOM 2565 C CA . MET A 1 305 ? 6.970 -6.028 -16.523 1.00 80.69 305 MET A CA 1
ATOM 2566 C C . MET A 1 305 ? 6.499 -4.584 -16.265 1.00 80.69 305 MET A C 1
ATOM 2568 O O . MET A 1 305 ? 5.307 -4.333 -16.060 1.00 80.69 305 MET A O 1
ATOM 2572 N N . ALA A 1 306 ? 7.428 -3.629 -16.264 1.00 82.19 306 ALA A N 1
ATOM 2573 C CA . ALA A 1 306 ? 7.152 -2.194 -16.197 1.00 82.19 306 ALA A CA 1
ATOM 2574 C C . ALA A 1 306 ? 7.722 -1.462 -17.417 1.00 82.19 306 ALA A C 1
ATOM 2576 O O . ALA A 1 306 ? 8.517 -2.027 -18.158 1.00 82.19 306 ALA A O 1
ATOM 2577 N N . GLU A 1 307 ? 7.265 -0.227 -17.639 1.00 84.44 307 GLU A N 1
ATOM 2578 C CA . GLU A 1 307 ? 7.692 0.609 -18.771 1.00 84.44 307 GLU A CA 1
ATOM 2579 C C . GLU A 1 307 ? 7.610 -0.153 -20.109 1.00 84.44 307 GLU A C 1
ATOM 2581 O O . GLU A 1 307 ? 6.572 -0.776 -20.380 1.00 84.44 307 GLU A O 1
ATOM 2586 N N . GLY A 1 308 ? 8.682 -0.164 -20.911 1.00 74.62 308 GLY A N 1
ATOM 2587 C CA . GLY A 1 308 ? 8.752 -0.920 -22.164 1.00 74.62 308 GLY A CA 1
ATOM 2588 C C . GLY A 1 308 ? 8.408 -2.401 -21.978 1.00 74.62 308 GLY A C 1
ATOM 2589 O O . GLY A 1 308 ? 7.653 -2.963 -22.771 1.00 74.62 308 GLY A O 1
ATOM 2590 N N . GLY A 1 309 ? 8.829 -3.010 -20.867 1.00 75.44 309 GLY A N 1
ATOM 2591 C CA . GLY A 1 309 ? 8.486 -4.383 -20.489 1.00 75.44 309 GLY A CA 1
ATOM 2592 C C . GLY A 1 309 ? 8.979 -5.429 -21.490 1.00 75.44 309 GLY A C 1
ATOM 2593 O O . GLY A 1 309 ? 8.315 -6.451 -21.684 1.00 75.44 309 GLY A O 1
ATOM 2594 N N . PHE A 1 310 ? 10.100 -5.154 -22.156 1.00 75.88 310 PHE A N 1
ATOM 2595 C CA . PHE A 1 310 ? 10.779 -6.096 -23.031 1.00 75.88 310 PHE A CA 1
ATOM 2596 C C . PHE A 1 310 ? 11.416 -7.186 -22.170 1.00 75.88 310 PHE A C 1
ATOM 2598 O O . PHE A 1 310 ? 11.964 -6.928 -21.105 1.00 75.88 310 PHE A O 1
ATOM 2605 N N . LYS A 1 311 ? 11.309 -8.439 -22.614 1.00 71.62 311 LYS A N 1
ATOM 2606 C CA . LYS A 1 311 ? 11.881 -9.588 -21.890 1.00 71.62 311 LYS A CA 1
ATOM 2607 C C . LYS A 1 311 ? 13.313 -9.908 -22.321 1.00 71.62 311 LYS A C 1
ATOM 2609 O O . LYS A 1 311 ? 13.991 -10.684 -21.659 1.00 71.62 311 LYS A O 1
ATOM 2614 N N . SER A 1 312 ? 13.744 -9.355 -23.451 1.00 65.38 312 SER A N 1
ATOM 2615 C CA . SER A 1 312 ? 15.084 -9.511 -24.008 1.00 65.38 312 SER A CA 1
ATOM 2616 C C . SER A 1 312 ? 15.995 -8.406 -23.492 1.00 65.38 312 SER A C 1
ATOM 2618 O O . SER A 1 312 ? 15.630 -7.235 -23.597 1.00 65.38 312 SER A O 1
ATOM 2620 N N . LYS A 1 313 ? 17.194 -8.770 -23.024 1.00 62.78 313 LYS A N 1
ATOM 2621 C CA . LYS A 1 313 ? 18.274 -7.800 -22.822 1.00 62.78 313 LYS A CA 1
ATOM 2622 C C . LYS A 1 313 ? 18.687 -7.268 -24.187 1.00 62.78 313 LYS A C 1
ATOM 2624 O O . LYS A 1 313 ? 19.139 -8.040 -25.031 1.00 62.78 313 LYS A O 1
ATOM 2629 N N . LEU A 1 314 ? 18.473 -5.982 -24.419 1.00 59.78 314 LEU A N 1
ATOM 2630 C CA . LEU A 1 314 ? 18.932 -5.305 -25.624 1.00 59.78 314 LEU A CA 1
ATOM 2631 C C . LEU A 1 314 ? 20.154 -4.481 -25.234 1.00 59.78 314 LEU A C 1
ATOM 2633 O O . LEU A 1 314 ? 20.112 -3.761 -24.237 1.00 59.78 314 LEU A O 1
ATOM 2637 N N . SER A 1 315 ? 21.242 -4.594 -25.993 1.00 49.06 315 SER A N 1
ATOM 2638 C CA . SER A 1 315 ? 22.343 -3.642 -25.858 1.00 49.06 315 SER A CA 1
ATOM 2639 C C . SER A 1 315 ? 21.797 -2.243 -26.167 1.00 49.06 315 SER A C 1
ATOM 2641 O O . SER A 1 315 ? 21.052 -2.115 -27.145 1.00 49.06 315 SER A O 1
ATOM 2643 N N . PRO A 1 316 ? 22.112 -1.213 -25.361 1.00 47.59 316 PRO A N 1
ATOM 2644 C CA . PRO A 1 316 ? 21.764 0.160 -25.705 1.00 47.59 316 PRO A CA 1
ATOM 2645 C C . PRO A 1 316 ? 22.282 0.469 -27.114 1.00 47.59 316 PRO A C 1
ATOM 2647 O O . PRO A 1 316 ? 23.411 0.095 -27.438 1.00 47.59 316 PRO A O 1
ATOM 2650 N N . ALA A 1 317 ? 21.430 1.073 -27.941 1.00 40.56 317 ALA A N 1
ATOM 2651 C CA . ALA A 1 317 ? 21.811 1.557 -29.265 1.00 40.56 317 ALA A CA 1
ATOM 2652 C C . ALA A 1 317 ? 22.670 2.820 -29.163 1.00 40.56 317 ALA A C 1
ATOM 2654 O O . ALA A 1 317 ? 22.404 3.626 -28.237 1.00 40.56 317 ALA A O 1
#

Solvent-accessible surface area (backbone atoms only — not comparable to full-atom values): 18049 Å² total; per-residue (Å²): 50,44,94,92,36,84,80,73,86,80,90,83,77,89,71,72,97,74,83,89,83,90,74,84,87,77,78,46,49,31,48,68,59,62,86,83,60,86,71,95,60,98,56,62,52,73,38,50,42,29,62,80,49,99,80,33,60,55,58,76,41,81,33,66,56,80,49,78,80,55,51,75,41,42,59,36,25,39,40,81,42,77,48,71,32,64,44,27,31,59,22,48,31,49,31,41,30,47,67,43,78,62,94,63,51,67,36,44,38,40,32,51,23,41,21,66,64,67,71,42,84,30,35,39,36,40,40,37,40,51,48,76,35,87,93,43,55,58,34,31,40,37,42,37,38,38,37,40,32,49,52,55,41,85,96,25,43,37,41,39,40,36,48,32,43,35,42,34,33,48,57,93,55,84,85,56,56,45,33,37,35,45,34,44,36,41,40,43,42,42,60,59,70,67,88,90,59,91,78,73,77,76,64,49,54,35,41,35,45,35,41,36,41,37,33,64,51,91,52,43,32,43,36,39,37,39,38,39,37,41,38,95,70,34,27,36,41,38,39,37,41,40,41,36,39,51,46,94,87,72,50,72,53,74,50,77,48,66,50,75,46,74,80,40,70,50,66,90,80,52,66,71,84,48,89,31,49,37,68,56,59,62,80,79,69,76,67,93,61,50,36,73,69,44,84,59,74,76,52,38,69,71,81,56,88,41,78,66,39,38,90,59,90,70,79,85,129

Sequence (317 aa):
MKNDSIISQQWMEEIGSSAQIKLKNLKPDYIVINPEIRLPESNKVNNWRYTQNIFNLKPIHFNFLKDYQSPRRNQVFYNPVFNYNLYDGISVGARLYNKGLLTQKFTFELAPEYSSIEKKLVGKVIASLRLNNGNQKNYATIINFFGRSYHYDQNLQYNLITPSINFLFRTDDFRSNKGSKIGLYYYNVRRDRPEGSLNLSPDYELFNLRYLYSDRGALKHTTFSSNVQWSNKFSKLEMKF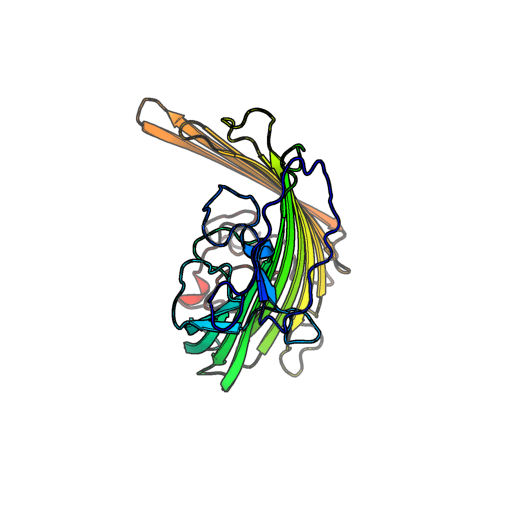DFRRLFASGSQFTARVFAGKFIHHNQRETQYFDFNLDRPTDYLFQYNYFGRSETTGIFSQQIVMAEGGFKSKLSPA

Mean predicted aligned error: 7.13 Å

Nearest PDB structures (foldseek):
  2guf-assembly1_A  TM=6.566E-01  e=3.106E-01  Escherichia coli
  5fp2-assembly1_A  TM=5.418E-01  e=8.517E-02  Pseudomonas aeruginosa PAO1
  3rgn-assembly1_A  TM=6.005E-01  e=7.886E-01  Escherichia coli K-12
  4rhb-assembly1_A  TM=2.794E-01  e=8.304E-01  Escherichia coli K-12
  4epa-assembly1_A  TM=3.336E-01  e=2.876E+00  Yersinia pestis

pLDDT: mean 90.34, std 8.92, range [40.56, 98.69]

Radius of gyration: 25.44 Å; Cα contacts (8 Å, |Δi|>4): 653; chains: 1; bounding box: 73×40×67 Å

Secondary structure (DSSP, 8-state):
-BTTB-S---------S----PPP----SEEESSSS-----TTGGGGEEESSSTT-PPPEEEESS--PPPTTSEEEEEEEEEEEETTTEEEEEEEEE---SS--SEEEEEEEEEETTT-SEEEEEEEEEEEE-TTSSEEEEEEEEEEEEEEEETTEEEEEEEEEEEEEEE-S-TT--EEEEEEEEEEEEEE---TT-SSS---EEEEEEEEEEEEE-SSEEEEEEEEEEEESSEEEEEEEEEEEEE-TTS-EEEEEEEEEEEEEE-TTT--TT---SSS---TT--S--SSSS--STGGGG-----TT--SS-PPP-

Foldseek 3Di:
DAPPDDPDDDDDPDDDPDDDDDDDPPPHQWAFDCPPDDDDDPCNLVRIFGDPDPVSAAAEDEAQDADDDDSRHQYKYKYKDWDAFQQLGIWIWMKIKRDHPDDDQKIKIWTWTAGPRLRDIWTKIKIKGWDADCPDQQGIKIWMWIWGWDAQHHNKIKIKIKTKIKTKGDDPPPVFQWIKMWMKIKIFMQMDDPPPDPQPDHTWIKIKIKIKIWGDDPFKTKIKMWIWMDIPAWTKIKIKIWIWGQDPVRDMDIDIDIDMDTPDHDVVRDCQCPADQWDGRCPRVPDPQSRNPDPDDPSNQDGDCDGNRDNDDDDDD